Protein AF-A0AA39NU59-F1 (afdb_monomer)

Secondary structure (DSSP, 8-state):
-EEE--S--GGG--EEEEEEP-S--SSTTHHHHHHHHHHHHHHHHHHHH-TT--GGGEEEEEE--EEHHHHHTTSS-TTS-EE-TTGGGGTPBP--STT-S-BHHHHHHHHHHHHH-TTT-TT--EEEEEEETHHHHHHHHHHHHSPP-TTGGGEEEEEES-SS---SSS--SS--TT-TTTTSTTTSSSS---HHHHHHHHHHHHHHHHHHHTTSEEEEEEETT-------SHHHHTT-SSHHHHHHHHHHHHHHTTSSPTTEEEEEETT--S-HHHHHHSHHHHGGGS--------PPP---TT-------------TTS-------

Radius of gyration: 19.17 Å; Cα contacts (8 Å, |Δi|>4): 639; chains: 1; bounding box: 49×45×54 Å

pLDDT: mean 85.55, std 20.57, range [22.08, 98.5]

Sequence (329 aa):
PIYKTAGLNKTEVTRAVIVLNGKVRYRLFYSLTVDWTAMNNALYNATDDDPTIERSHISIMAPCFFTEADLEAGAAQDDQLIWDNTTWISGHSNVADCPSNFSTYDVLDSLIAYYMNTTVYPNLQVVVVAGHSAGGQMAQRYMALRLSTEDDDWLHFWITNPGSLCWLTSDRPFPDDDCDGVDDFKYGLTSNFPTYAAANAHVLEREGIIERYNRHTISYAWGLEDHGDSDPQCQAKTQGNTHLEWGQYFVSMLEDMGGIPNCTVVDWVPNIAHDAFGMMASNAGADKVRISMYSLELIPTVTYSNIVIPIYGSRELCLAGGTLIQLIF

Foldseek 3Di:
DKDKDPDADLQLAAEEEEEEFAQDCPDLPCRQCVLVVLLLVLLVVLCVVPVVQDSSNYMYMYDDAAAPVSVVVVVDDLQDFHDHRLCLLAQAWGPRPHVGDGTNLNVVVVVVVVSVPCVRRVNYFAYEQAYAASSLQSQQNSQLQPDDDPQLLRYEYERELYLAHEALDLDFPADDPPQPCLQDPPNHLQYDHHPSRRVVSVVCPSVNSVVSSLPHQYEYEYEPAAQDHDDPHVSRVSQDRTSVSNLVSSQVSQCVVVHDRPNYAYYHHYPDYSDSSSCCNGPSNSVSSDDDPDDDDDDDDDDDPDDPDPNPPPCQDSGRPPDGPPDDD

InterPro domains:
  IPR029058 Alpha/Beta hydrolase fold [G3DSA:3.40.50.1820] (1-292)
  IPR029058 Alpha/Beta hydrolase fold [SSF53474] (66-238)

Mean predicted aligned error: 7.56 Å

Structure (mmCIF, N/CA/C/O backbone):
data_AF-A0AA39NU59-F1
#
_entry.id   AF-A0AA39NU59-F1
#
loop_
_atom_site.group_PDB
_atom_site.id
_atom_site.type_symbol
_atom_site.label_atom_id
_atom_site.label_alt_id
_atom_site.label_comp_id
_atom_site.label_asym_id
_atom_site.label_entity_id
_atom_site.label_seq_id
_atom_site.pdbx_PDB_ins_code
_atom_site.Cartn_x
_atom_site.Cartn_y
_atom_site.Cartn_z
_atom_site.occupancy
_atom_site.B_iso_or_equiv
_atom_site.auth_seq_id
_atom_site.auth_comp_id
_atom_site.auth_asym_id
_atom_site.auth_atom_id
_atom_site.pdbx_PDB_model_num
ATOM 1 N N . PRO A 1 1 ? 4.138 9.669 14.668 1.00 83.62 1 PRO A N 1
ATOM 2 C CA . PRO A 1 1 ? 2.795 9.953 15.238 1.00 83.62 1 PRO A CA 1
ATOM 3 C C . PRO A 1 1 ? 1.724 9.248 14.404 1.00 83.62 1 PRO A C 1
ATOM 5 O O . PRO A 1 1 ? 2.031 8.769 13.315 1.00 83.62 1 PRO A O 1
ATOM 8 N N . ILE A 1 2 ? 0.502 9.140 14.929 1.00 89.50 2 ILE A N 1
ATOM 9 C CA . ILE A 1 2 ? -0.598 8.424 14.275 1.00 89.50 2 ILE A CA 1
ATOM 10 C C . ILE A 1 2 ? -1.860 9.276 14.393 1.00 89.50 2 ILE A C 1
ATOM 12 O O . ILE A 1 2 ? -2.248 9.654 15.500 1.00 89.50 2 ILE A O 1
ATOM 16 N N . TYR A 1 3 ? -2.518 9.540 13.268 1.00 90.38 3 TYR A N 1
ATOM 17 C CA . TYR A 1 3 ? -3.882 10.064 13.248 1.00 90.38 3 TYR A CA 1
ATOM 18 C C . TYR A 1 3 ? -4.846 8.892 13.326 1.00 90.38 3 TYR A C 1
ATOM 20 O O . TYR A 1 3 ? -4.687 7.932 12.584 1.00 90.38 3 TYR A O 1
ATOM 28 N N . LYS A 1 4 ? -5.827 8.928 14.227 1.00 92.38 4 LYS A N 1
ATOM 29 C CA . LYS A 1 4 ? -6.796 7.838 14.381 1.00 92.38 4 LYS A CA 1
ATOM 30 C C . LYS A 1 4 ? -8.176 8.377 14.717 1.00 92.38 4 LYS A C 1
ATOM 32 O O . LYS A 1 4 ? -8.288 9.344 15.468 1.00 92.38 4 LYS A O 1
ATOM 37 N N . THR A 1 5 ? -9.218 7.704 14.233 1.00 93.19 5 THR A N 1
ATOM 38 C CA . THR A 1 5 ? -10.594 7.918 14.691 1.00 93.19 5 THR A CA 1
ATOM 39 C C . THR A 1 5 ? -10.663 7.855 16.221 1.00 93.19 5 THR A C 1
ATOM 41 O O . THR A 1 5 ? -10.190 6.901 16.849 1.00 93.19 5 THR A O 1
ATOM 44 N N . ALA A 1 6 ? -11.250 8.887 16.824 1.00 91.94 6 ALA A N 1
ATOM 45 C CA . ALA A 1 6 ? -11.417 9.011 18.267 1.00 91.94 6 ALA A CA 1
ATOM 46 C C . ALA A 1 6 ? -12.843 8.637 18.698 1.00 91.94 6 ALA A C 1
ATOM 48 O O . ALA A 1 6 ? -13.773 8.681 17.898 1.00 91.94 6 ALA A O 1
ATOM 49 N N . GLY A 1 7 ? -13.013 8.295 19.978 1.00 92.19 7 GLY A N 1
ATOM 50 C CA . GLY A 1 7 ? -14.336 8.097 20.585 1.00 92.19 7 GLY A CA 1
ATOM 51 C C . GLY A 1 7 ? -15.045 6.782 20.244 1.00 92.19 7 GLY A C 1
ATOM 52 O O . GLY A 1 7 ? -16.210 6.637 20.589 1.00 92.19 7 GLY A O 1
ATOM 53 N N . LEU A 1 8 ? -14.370 5.827 19.597 1.00 94.69 8 LEU A N 1
ATOM 54 C CA . LEU A 1 8 ? -14.957 4.520 19.287 1.00 94.69 8 LEU A CA 1
ATOM 55 C C . LEU A 1 8 ? -14.992 3.606 20.517 1.00 94.69 8 LEU A C 1
ATOM 57 O O . LEU A 1 8 ? -14.013 3.533 21.271 1.00 94.69 8 LEU A O 1
ATOM 61 N N . ASN A 1 9 ? -16.075 2.840 20.663 1.00 96.94 9 ASN A N 1
ATOM 62 C CA . ASN A 1 9 ? -16.091 1.684 21.547 1.00 96.94 9 ASN A CA 1
ATOM 63 C C . ASN A 1 9 ? -15.312 0.543 20.879 1.00 96.94 9 ASN A C 1
ATOM 65 O O . ASN A 1 9 ? -15.772 -0.054 19.912 1.00 96.94 9 ASN A O 1
ATOM 69 N N . LYS A 1 10 ? -14.116 0.228 2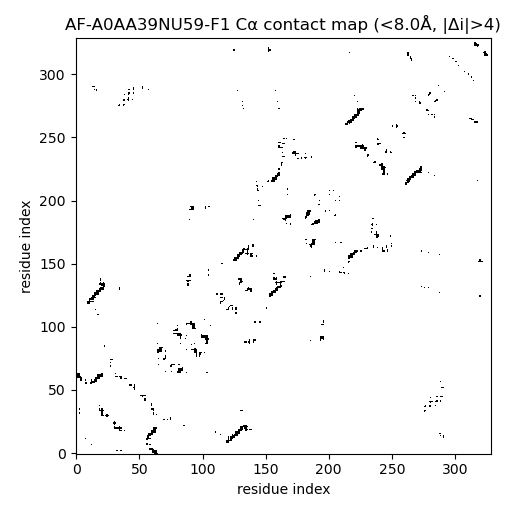1.387 1.00 96.31 10 LYS A N 1
ATOM 70 C CA . LYS A 1 10 ? -13.231 -0.771 20.762 1.00 96.31 10 LYS A CA 1
ATOM 71 C C . LYS A 1 10 ? -13.862 -2.161 20.659 1.00 96.31 10 LYS A C 1
ATOM 73 O O . LYS A 1 10 ? -13.535 -2.891 19.732 1.00 96.31 10 LYS A O 1
ATOM 78 N N . THR A 1 11 ? -14.779 -2.514 21.563 1.00 97.25 11 THR A N 1
ATOM 79 C CA . THR A 1 11 ? -15.471 -3.808 21.506 1.00 97.25 11 THR A CA 1
ATOM 80 C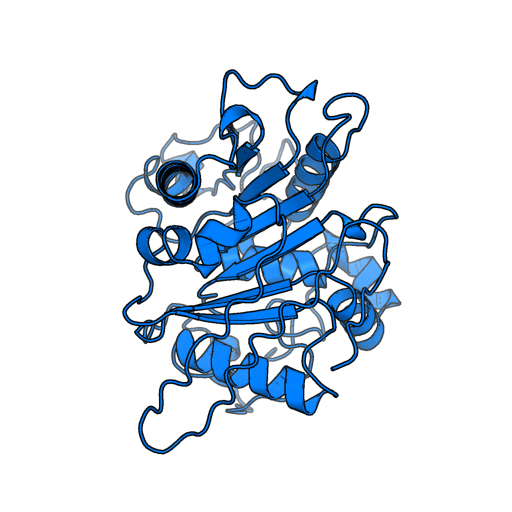 C . THR A 1 11 ? -16.489 -3.885 20.378 1.00 97.25 11 THR A C 1
ATOM 82 O O . THR A 1 11 ? -16.899 -4.977 20.031 1.00 97.25 11 THR A O 1
ATOM 85 N N . GLU A 1 12 ? -16.918 -2.762 19.812 1.00 96.38 12 GLU A N 1
ATOM 86 C CA . GLU A 1 12 ? -17.878 -2.714 18.701 1.00 96.38 12 GLU A CA 1
ATOM 87 C C . GLU A 1 12 ? -17.186 -2.559 17.342 1.00 96.38 12 GLU A C 1
ATOM 89 O O . GLU A 1 12 ? -17.829 -2.667 16.304 1.00 96.38 12 GLU A O 1
ATOM 94 N N . VAL A 1 13 ? -15.870 -2.327 17.325 1.00 96.31 13 VAL A N 1
ATOM 95 C CA . VAL A 1 13 ? -15.116 -2.216 16.076 1.00 96.31 13 VAL A CA 1
ATOM 96 C C . VAL A 1 13 ? -15.027 -3.585 15.409 1.00 96.31 13 VAL A C 1
ATOM 98 O O . VAL A 1 13 ? -14.458 -4.520 15.969 1.00 96.31 13 VAL A O 1
ATOM 101 N N . THR A 1 14 ? -15.546 -3.667 14.189 1.00 94.38 14 THR A N 1
ATOM 102 C CA . THR A 1 14 ? -15.532 -4.865 13.339 1.00 94.38 14 THR A CA 1
ATOM 103 C C . THR A 1 14 ? -14.579 -4.732 12.159 1.00 94.38 14 THR A C 1
ATOM 105 O O . THR A 1 14 ? -14.160 -5.733 11.581 1.00 94.38 14 THR A O 1
ATOM 108 N N . ARG A 1 15 ? -14.178 -3.504 11.816 1.00 95.00 15 ARG A N 1
ATOM 109 C CA . ARG A 1 15 ? -13.245 -3.227 10.724 1.00 95.00 15 ARG A CA 1
ATOM 110 C C . ARG A 1 15 ? -12.258 -2.131 11.096 1.00 95.00 15 ARG A C 1
ATOM 112 O O . ARG A 1 15 ? -12.624 -1.104 11.668 1.00 95.00 15 ARG A O 1
ATOM 119 N N . ALA A 1 16 ? -11.007 -2.330 10.710 1.00 97.00 16 ALA A N 1
ATOM 120 C CA . ALA A 1 16 ? -9.948 -1.346 10.840 1.00 97.00 16 ALA A CA 1
ATOM 121 C C . ALA A 1 16 ? -9.320 -1.037 9.478 1.00 97.00 16 ALA A C 1
ATOM 123 O O . ALA A 1 16 ? -9.173 -1.925 8.645 1.00 97.00 16 ALA A O 1
ATOM 124 N N . VAL A 1 17 ? -8.926 0.216 9.259 1.00 97.50 17 VAL A N 1
ATOM 125 C CA . VAL A 1 17 ? -8.220 0.665 8.057 1.00 97.50 17 VAL A CA 1
ATOM 126 C C . VAL A 1 17 ? -6.975 1.442 8.474 1.00 97.50 17 VAL A C 1
ATOM 128 O O . VAL A 1 17 ? -7.072 2.458 9.161 1.00 97.50 17 VAL A O 1
ATOM 131 N N . ILE A 1 18 ? -5.804 0.973 8.056 1.00 98.00 18 ILE A N 1
ATOM 132 C CA . ILE A 1 18 ? -4.526 1.679 8.144 1.00 98.00 18 ILE A CA 1
ATOM 133 C C . ILE A 1 18 ? -4.284 2.325 6.780 1.00 98.00 18 ILE A C 1
ATOM 135 O O . ILE A 1 18 ? -4.047 1.627 5.800 1.00 98.00 18 ILE A O 1
ATOM 139 N N . VAL A 1 19 ? -4.360 3.650 6.710 1.00 96.50 19 VAL A N 1
ATOM 140 C CA . VAL A 1 19 ? -4.208 4.427 5.477 1.00 96.50 19 VAL A CA 1
ATOM 141 C C . VAL A 1 19 ? -2.801 5.014 5.406 1.00 96.50 19 VAL A C 1
ATOM 143 O O . VAL A 1 19 ? -2.413 5.821 6.250 1.00 96.50 19 VAL A O 1
ATOM 146 N N . LEU A 1 20 ? -2.038 4.607 4.398 1.00 95.50 20 LEU A N 1
ATOM 147 C CA . LEU A 1 20 ? -0.668 5.040 4.146 1.00 95.50 20 LEU A CA 1
ATOM 148 C C . LEU A 1 20 ? -0.664 6.287 3.258 1.00 95.50 20 LEU A C 1
ATOM 150 O O . LEU A 1 20 ? -1.331 6.321 2.223 1.00 95.50 20 LEU A O 1
ATOM 154 N N . ASN A 1 21 ? 0.103 7.301 3.660 1.00 90.56 21 ASN A N 1
ATOM 155 C CA . ASN A 1 21 ? 0.129 8.596 2.984 1.00 90.56 21 ASN A CA 1
ATOM 156 C C . ASN A 1 21 ? 0.801 8.542 1.598 1.00 90.56 21 ASN A C 1
ATOM 158 O O . ASN A 1 21 ? 1.740 7.778 1.378 1.00 90.56 21 ASN A O 1
ATOM 162 N N . GLY A 1 22 ? 0.396 9.432 0.690 1.00 87.06 22 GLY A N 1
ATOM 163 C CA . GLY A 1 22 ? 1.119 9.717 -0.558 1.00 87.06 22 GLY A CA 1
ATOM 164 C C . GLY A 1 22 ? 2.451 10.474 -0.361 1.00 87.06 22 GLY A C 1
ATOM 165 O O . GLY A 1 22 ? 2.847 10.815 0.756 1.00 87.06 22 GLY A O 1
ATOM 166 N N . LYS A 1 23 ? 3.169 10.762 -1.465 1.00 80.81 23 LYS A N 1
ATOM 167 C CA . LYS A 1 23 ? 4.495 11.432 -1.447 1.00 80.81 23 LYS A CA 1
ATOM 168 C C . LYS A 1 23 ? 4.420 12.946 -1.200 1.00 80.81 23 LYS A C 1
ATOM 170 O O . LYS A 1 23 ? 5.362 13.525 -0.668 1.00 80.81 23 LYS A O 1
ATOM 175 N N . VAL A 1 24 ? 3.352 13.617 -1.640 1.00 64.75 24 VAL A N 1
ATOM 176 C CA . VAL A 1 24 ? 3.332 15.086 -1.797 1.00 64.75 24 VAL A CA 1
ATOM 177 C C . VAL A 1 24 ? 3.233 15.809 -0.452 1.00 64.75 24 VAL A C 1
ATOM 179 O O . VAL A 1 24 ? 2.135 15.942 0.077 1.00 64.75 24 VAL A O 1
ATOM 182 N N . ARG A 1 25 ? 4.353 16.356 0.055 1.00 59.00 25 ARG A N 1
ATOM 183 C CA . ARG A 1 25 ? 4.476 17.112 1.327 1.00 59.00 25 ARG A CA 1
ATOM 184 C C . ARG A 1 25 ? 4.614 18.635 1.160 1.00 59.00 25 ARG A C 1
ATOM 186 O O . ARG A 1 25 ? 5.433 19.264 1.815 1.00 59.00 25 ARG A O 1
ATOM 193 N N . TYR A 1 26 ? 3.804 19.271 0.305 1.00 44.84 26 TYR A N 1
ATOM 194 C CA . TYR A 1 26 ? 3.957 20.716 0.029 1.00 44.84 26 TYR A CA 1
ATOM 195 C C . TYR A 1 26 ? 3.601 21.658 1.200 1.00 44.84 26 TYR A C 1
ATOM 197 O O . TYR A 1 26 ? 3.940 22.838 1.142 1.00 44.84 26 TYR A O 1
ATOM 205 N N . ARG A 1 27 ? 2.954 21.171 2.273 1.00 44.12 27 ARG A N 1
ATOM 206 C CA . ARG A 1 27 ? 2.814 21.866 3.570 1.00 44.12 27 ARG A CA 1
ATOM 207 C C . ARG A 1 27 ? 2.763 20.829 4.695 1.00 44.12 27 ARG A C 1
ATOM 209 O O . ARG A 1 27 ? 1.885 19.968 4.692 1.00 44.12 27 ARG A O 1
ATOM 216 N N . LEU A 1 28 ? 3.688 20.959 5.644 1.00 51.00 28 LEU A N 1
ATOM 217 C CA . LEU A 1 28 ? 4.157 19.969 6.633 1.00 51.00 28 LEU A CA 1
ATOM 218 C C . LEU A 1 28 ? 3.105 19.171 7.425 1.00 51.00 28 LEU A C 1
ATOM 220 O O . LEU A 1 28 ? 3.413 18.092 7.908 1.00 51.00 28 LEU A O 1
ATOM 224 N N . PHE A 1 29 ? 1.865 19.648 7.546 1.00 48.53 29 PHE A N 1
ATOM 225 C CA . PHE A 1 29 ? 0.814 18.946 8.301 1.00 48.53 29 PHE A CA 1
ATOM 226 C C . PHE A 1 29 ? -0.359 18.448 7.449 1.00 48.53 29 PHE A C 1
ATOM 228 O O . PHE A 1 29 ? -0.920 17.398 7.742 1.00 48.53 29 PHE A O 1
ATOM 235 N N . TYR A 1 30 ? -0.737 19.170 6.389 1.00 49.50 30 TYR A N 1
ATOM 236 C CA . TYR A 1 30 ? -1.923 18.827 5.589 1.00 49.50 30 TYR A CA 1
ATOM 237 C C . TYR A 1 30 ? -1.701 17.585 4.718 1.00 49.50 30 TYR A C 1
ATOM 239 O O . TYR A 1 30 ? -2.623 16.823 4.459 1.00 49.50 30 TYR A O 1
ATOM 247 N N . SER A 1 31 ? -0.457 17.355 4.300 1.00 59.56 31 SER A N 1
ATOM 248 C CA . SER A 1 31 ? -0.085 16.180 3.510 1.00 59.56 31 SER A CA 1
ATOM 249 C C . SER A 1 31 ? -0.203 14.867 4.289 1.00 59.56 31 SER A C 1
ATOM 251 O O . SER A 1 31 ? -0.651 13.866 3.745 1.00 59.56 31 SER A O 1
ATOM 253 N N . LEU A 1 32 ? 0.150 14.868 5.578 1.00 66.56 32 LEU A N 1
ATOM 254 C CA . LEU A 1 32 ? 0.193 13.642 6.383 1.00 66.56 32 LEU A CA 1
ATOM 255 C C . LEU A 1 32 ? -1.199 13.142 6.791 1.00 66.56 32 LEU A C 1
ATOM 257 O O . LEU A 1 32 ? -1.344 11.994 7.201 1.00 66.56 32 LEU A O 1
ATOM 261 N N . THR A 1 33 ? -2.220 13.995 6.676 1.00 77.88 33 THR A N 1
ATOM 262 C CA . THR A 1 33 ? -3.613 13.679 7.015 1.00 77.88 33 THR A CA 1
ATOM 263 C C . THR A 1 33 ? -4.528 13.602 5.801 1.00 77.88 33 THR A C 1
ATOM 265 O O . THR A 1 33 ? -5.711 13.301 5.971 1.00 77.88 33 THR A O 1
ATOM 268 N N . VAL A 1 34 ? -4.026 13.869 4.590 1.00 86.31 34 VAL A N 1
ATOM 269 C CA . VAL A 1 34 ? -4.865 13.966 3.388 1.00 86.31 34 VAL A CA 1
ATOM 270 C C . VAL A 1 34 ? -5.568 12.645 3.100 1.00 86.31 34 VAL A C 1
ATOM 272 O O . VAL A 1 34 ? -6.789 12.622 2.985 1.00 86.31 34 VAL A O 1
ATOM 275 N N . ASP A 1 35 ? -4.829 11.536 3.112 1.00 90.12 35 ASP A N 1
ATOM 276 C CA . ASP A 1 35 ? -5.376 10.213 2.817 1.00 90.12 35 ASP A CA 1
ATOM 277 C C . ASP A 1 35 ? -6.280 9.710 3.954 1.00 90.12 35 ASP A C 1
ATOM 279 O O . ASP A 1 35 ? -7.324 9.110 3.699 1.00 90.12 35 ASP A O 1
ATOM 283 N N . TRP A 1 36 ? -5.958 10.041 5.214 1.00 93.31 36 TRP A N 1
ATOM 284 C CA . TRP A 1 36 ? -6.865 9.793 6.344 1.00 93.31 36 TRP A CA 1
ATOM 285 C C . TRP A 1 36 ? -8.190 10.541 6.168 1.00 93.31 36 TRP A C 1
ATOM 287 O O . TRP A 1 36 ? -9.261 9.974 6.373 1.00 93.31 36 TRP A O 1
ATOM 297 N N . THR A 1 37 ? -8.122 11.814 5.770 1.00 92.94 37 THR A N 1
ATOM 298 C CA . THR A 1 37 ? -9.297 12.664 5.548 1.00 92.94 37 THR A CA 1
ATOM 299 C C . THR A 1 37 ? -10.117 12.144 4.373 1.00 92.94 37 THR A C 1
ATOM 301 O O . THR A 1 37 ? -11.334 12.036 4.491 1.00 92.94 37 THR A O 1
ATOM 304 N N . ALA A 1 38 ? -9.464 11.767 3.272 1.00 93.62 38 ALA A N 1
ATOM 305 C CA . ALA A 1 38 ? -10.102 11.168 2.106 1.00 93.62 38 ALA A CA 1
ATOM 306 C C . ALA A 1 38 ? -10.843 9.876 2.478 1.00 93.62 38 ALA A C 1
ATOM 308 O O . ALA A 1 38 ? -12.028 9.744 2.180 1.00 93.62 38 ALA A O 1
ATOM 309 N N . MET A 1 39 ? -10.194 8.973 3.218 1.00 94.88 39 MET A N 1
ATOM 310 C CA . MET A 1 39 ? -10.818 7.731 3.679 1.00 94.88 39 MET A CA 1
ATOM 311 C C . MET A 1 39 ? -11.959 7.980 4.678 1.00 94.88 39 MET A C 1
ATOM 313 O O . MET A 1 39 ? -13.005 7.340 4.610 1.00 94.88 39 MET A O 1
ATOM 317 N N . ASN A 1 40 ? -11.806 8.933 5.601 1.00 94.38 40 ASN A N 1
ATOM 318 C CA . ASN A 1 40 ? -12.873 9.282 6.536 1.00 94.38 40 ASN A CA 1
ATOM 319 C C . ASN A 1 40 ? -14.085 9.914 5.825 1.00 94.38 40 ASN A C 1
ATOM 321 O O . ASN A 1 40 ? -15.220 9.660 6.227 1.00 94.38 40 ASN A O 1
ATOM 325 N N . ASN A 1 41 ? -13.862 10.708 4.774 1.00 94.06 41 ASN A N 1
ATOM 326 C CA . ASN A 1 41 ? -14.933 11.249 3.936 1.00 94.06 41 ASN A CA 1
ATOM 327 C C . ASN A 1 41 ? -15.618 10.145 3.123 1.00 94.06 41 ASN A C 1
ATOM 329 O O . ASN A 1 41 ? -16.840 10.136 3.030 1.00 94.06 41 ASN A O 1
ATOM 333 N N . ALA A 1 42 ? -14.854 9.183 2.601 1.00 93.38 42 ALA A N 1
ATOM 334 C CA . ALA A 1 42 ? -15.409 8.011 1.934 1.00 93.38 42 ALA A CA 1
ATOM 335 C C . ALA A 1 42 ? -16.310 7.196 2.870 1.00 93.38 42 ALA A C 1
ATOM 337 O O . ALA A 1 42 ? -17.416 6.838 2.490 1.00 93.38 42 ALA A O 1
ATOM 338 N N . LEU A 1 43 ? -15.889 6.977 4.121 1.00 93.81 43 LEU A N 1
ATOM 339 C CA . LEU A 1 43 ? -16.722 6.334 5.140 1.00 93.81 43 LEU A CA 1
ATOM 340 C C . LEU A 1 43 ? -17.992 7.139 5.446 1.00 93.81 43 LEU A C 1
ATOM 342 O O . LEU A 1 43 ? -19.067 6.560 5.590 1.00 93.81 43 LEU A O 1
ATOM 346 N N . TYR A 1 44 ? -17.883 8.466 5.541 1.00 93.06 44 TYR A N 1
ATOM 347 C CA . TYR A 1 44 ? -19.046 9.330 5.739 1.00 93.06 44 TYR A CA 1
ATOM 348 C C . TYR A 1 44 ? -20.060 9.182 4.595 1.00 93.06 44 TYR A C 1
ATOM 350 O O . TYR A 1 44 ? -21.226 8.914 4.865 1.00 93.06 44 TYR A O 1
ATOM 358 N N . ASN A 1 45 ? -19.605 9.269 3.343 1.00 91.44 45 ASN A N 1
ATOM 359 C CA . ASN A 1 45 ? -20.459 9.118 2.164 1.00 91.44 45 ASN A CA 1
ATOM 360 C C . ASN A 1 45 ? -21.043 7.705 2.065 1.00 91.44 45 ASN A C 1
ATOM 362 O O . ASN A 1 45 ? -22.236 7.547 1.851 1.00 91.44 45 ASN A O 1
ATOM 366 N N . ALA A 1 46 ? -20.228 6.674 2.301 1.00 89.19 46 ALA A N 1
ATOM 367 C CA . ALA A 1 46 ? -20.689 5.294 2.257 1.00 89.19 46 ALA A CA 1
ATOM 368 C C . ALA A 1 46 ? -21.823 5.043 3.261 1.00 89.19 46 ALA A C 1
ATOM 370 O O . ALA A 1 46 ? -22.766 4.344 2.919 1.00 89.19 46 ALA A O 1
ATOM 371 N N . THR A 1 47 ? -21.745 5.635 4.459 1.00 89.56 47 THR A N 1
ATOM 372 C CA . THR A 1 47 ? -22.793 5.542 5.494 1.00 89.56 47 THR A CA 1
ATOM 373 C C . THR A 1 47 ? -24.081 6.271 5.093 1.00 89.56 47 THR A C 1
ATOM 375 O O . THR A 1 47 ? -25.166 5.856 5.488 1.00 89.56 47 THR A O 1
ATOM 378 N N . ASP A 1 48 ? -23.973 7.364 4.331 1.00 88.31 48 ASP A N 1
ATOM 379 C CA . ASP A 1 48 ? -25.134 8.083 3.788 1.00 88.31 48 ASP A CA 1
ATOM 380 C C . ASP A 1 48 ? -25.833 7.259 2.692 1.00 88.31 48 ASP A C 1
ATOM 382 O O . ASP A 1 48 ? -27.060 7.167 2.670 1.00 88.31 48 ASP A O 1
ATOM 386 N N . ASP A 1 49 ? -25.044 6.593 1.841 1.00 85.81 49 ASP A N 1
ATOM 387 C CA . ASP A 1 49 ? -25.538 5.736 0.758 1.00 85.81 49 ASP A CA 1
ATOM 388 C C . ASP A 1 49 ? -26.117 4.403 1.264 1.00 85.81 49 ASP A C 1
ATOM 390 O O . ASP A 1 49 ? -27.075 3.874 0.695 1.00 85.81 49 ASP A O 1
ATOM 394 N N . ASP A 1 50 ? -25.526 3.838 2.319 1.00 83.62 50 ASP A N 1
ATOM 395 C CA . ASP A 1 50 ? -25.897 2.548 2.892 1.00 83.62 50 ASP A CA 1
ATOM 396 C C . ASP A 1 50 ? -25.991 2.639 4.428 1.00 83.62 50 ASP A C 1
ATOM 398 O O . ASP A 1 50 ? -24.975 2.570 5.132 1.00 83.62 50 ASP A O 1
ATOM 402 N N . PRO A 1 51 ? -27.219 2.733 4.979 1.00 84.31 51 PRO A N 1
ATOM 403 C CA . PRO A 1 51 ? -27.441 2.883 6.414 1.00 84.31 51 PRO A CA 1
ATOM 404 C C . PRO A 1 51 ? -27.118 1.615 7.217 1.00 84.31 51 PRO A C 1
ATOM 406 O O . PRO A 1 51 ? -27.227 1.636 8.440 1.00 84.31 51 PRO A O 1
ATOM 409 N N . THR A 1 52 ? -26.753 0.501 6.569 1.00 84.25 52 THR A N 1
ATOM 410 C CA . THR A 1 52 ? -26.274 -0.703 7.269 1.00 84.25 52 THR A CA 1
ATOM 411 C C . THR A 1 52 ? -24.827 -0.566 7.746 1.00 84.25 52 THR A C 1
ATOM 413 O O . THR A 1 52 ? -24.368 -1.346 8.586 1.00 84.25 52 THR A O 1
ATOM 416 N N . ILE A 1 53 ? -24.104 0.439 7.247 1.00 85.56 53 ILE A N 1
ATOM 417 C CA . ILE A 1 53 ? -22.731 0.731 7.644 1.00 85.56 53 ILE A CA 1
ATOM 418 C C . ILE A 1 53 ? -22.741 1.564 8.921 1.00 85.56 53 ILE A C 1
ATOM 420 O O . ILE A 1 53 ? -22.965 2.771 8.919 1.00 85.56 53 ILE A O 1
ATOM 424 N N . GLU A 1 54 ? -22.399 0.927 10.032 1.00 90.31 54 GLU A N 1
ATOM 425 C CA . GLU A 1 54 ? -22.227 1.630 11.298 1.00 90.31 54 GLU A CA 1
ATOM 426 C C . GLU A 1 54 ? -20.835 2.265 11.369 1.00 90.31 54 GLU A C 1
ATOM 428 O O . GLU A 1 54 ? -19.833 1.606 11.663 1.00 90.31 54 GLU A O 1
ATOM 433 N N . ARG A 1 55 ? -20.752 3.580 11.131 1.00 92.12 55 ARG A N 1
ATOM 434 C CA . ARG A 1 55 ? -19.485 4.335 11.184 1.00 92.12 55 ARG A CA 1
ATOM 435 C C . ARG A 1 55 ? -18.746 4.182 12.521 1.00 92.12 55 ARG A C 1
ATOM 437 O O . ARG A 1 55 ? -17.517 4.239 12.548 1.00 92.12 55 ARG A O 1
ATOM 444 N N . SER A 1 56 ? -19.463 3.971 13.627 1.00 93.81 56 SER A N 1
ATOM 445 C CA . SER A 1 56 ? -18.886 3.702 14.955 1.00 93.81 56 SER A CA 1
ATOM 446 C C . SER A 1 56 ? -18.177 2.345 15.062 1.00 93.81 56 SER A C 1
ATOM 448 O O . SER A 1 56 ? -17.376 2.157 15.977 1.00 93.81 56 SER A O 1
ATOM 450 N N . HIS A 1 57 ? -18.419 1.416 14.134 1.00 94.69 57 HIS A N 1
ATOM 451 C CA . HIS A 1 57 ? -17.783 0.095 14.097 1.00 94.69 57 HIS A CA 1
ATOM 452 C C . HIS A 1 57 ? -16.508 0.069 13.237 1.00 94.69 57 HIS A C 1
ATOM 454 O O . HIS A 1 57 ? -15.875 -0.981 13.097 1.00 94.69 57 HIS A O 1
ATOM 460 N N . ILE A 1 58 ? -16.106 1.208 12.661 1.00 95.56 58 ILE A N 1
ATOM 461 C CA . ILE A 1 58 ? -14.987 1.289 11.718 1.00 95.56 58 ILE A CA 1
ATOM 462 C C . ILE A 1 58 ? -13.913 2.236 12.252 1.00 95.56 58 ILE A C 1
ATOM 464 O O . ILE A 1 58 ? -14.119 3.440 12.416 1.00 95.56 58 ILE A O 1
ATOM 468 N N . SER A 1 59 ? -12.726 1.690 12.510 1.00 96.69 59 SER A N 1
ATOM 469 C CA . SER A 1 59 ? -11.563 2.470 12.933 1.00 96.69 59 SER A CA 1
ATOM 470 C C . SER A 1 59 ? -10.676 2.800 11.740 1.00 96.69 59 SER A C 1
ATOM 472 O O . SER A 1 59 ? -10.248 1.899 11.033 1.00 96.69 59 SER A O 1
ATOM 474 N N . ILE A 1 60 ? -10.345 4.075 11.542 1.00 96.62 60 ILE A N 1
ATOM 475 C CA . ILE A 1 60 ? -9.377 4.501 10.527 1.00 96.62 60 ILE A CA 1
ATOM 476 C C . ILE A 1 60 ? -8.174 5.100 11.247 1.00 96.62 60 ILE A C 1
ATOM 478 O O . ILE A 1 60 ? -8.337 5.988 12.092 1.00 96.62 60 ILE A O 1
ATOM 482 N N . MET A 1 61 ? -6.969 4.664 10.896 1.00 96.44 61 MET A N 1
ATOM 483 C CA . MET A 1 61 ? -5.734 5.333 11.283 1.00 96.44 61 MET A CA 1
ATOM 484 C C . MET A 1 61 ? -4.848 5.651 10.089 1.00 96.44 61 MET A C 1
ATOM 486 O O . MET A 1 61 ? -4.936 4.997 9.061 1.00 96.44 61 MET A O 1
ATOM 490 N N . ALA A 1 62 ? -3.969 6.631 10.251 1.00 95.25 62 ALA A N 1
ATOM 491 C CA . ALA A 1 62 ? -2.895 6.934 9.324 1.00 95.25 62 ALA A CA 1
ATOM 492 C C . ALA A 1 62 ? -1.603 7.181 10.115 1.00 95.25 62 ALA A C 1
ATOM 494 O O . ALA A 1 62 ? -1.521 8.169 10.861 1.00 95.25 62 ALA A O 1
ATOM 495 N N . PRO A 1 63 ? -0.611 6.278 10.024 1.00 93.94 63 PRO A N 1
ATOM 496 C CA . PRO A 1 63 ? 0.711 6.536 10.569 1.00 93.94 63 PRO A CA 1
ATOM 497 C C . PRO A 1 63 ? 1.432 7.596 9.736 1.00 93.94 63 PRO A C 1
ATOM 499 O O . PRO A 1 63 ? 1.317 7.632 8.514 1.00 93.94 63 PRO A O 1
ATOM 502 N N . CYS A 1 64 ? 2.210 8.444 10.402 1.00 89.56 64 CYS A N 1
ATOM 503 C CA . CYS A 1 64 ? 3.079 9.406 9.733 1.00 89.56 64 CYS A CA 1
ATOM 504 C C . CYS A 1 64 ? 4.521 8.915 9.790 1.00 89.56 64 CYS A C 1
ATOM 506 O O . CYS A 1 64 ? 5.096 8.813 10.877 1.00 89.56 64 CYS A O 1
ATOM 508 N N . PHE A 1 65 ? 5.099 8.671 8.618 1.00 91.31 65 PHE A N 1
ATOM 509 C CA . PHE A 1 65 ? 6.511 8.335 8.464 1.00 91.31 65 PHE A CA 1
ATOM 510 C C . PHE A 1 65 ? 7.317 9.608 8.214 1.00 91.31 65 PHE A C 1
ATOM 512 O O . PHE A 1 65 ? 7.428 10.078 7.078 1.00 91.31 65 PHE A O 1
ATOM 519 N N . PHE A 1 66 ? 7.813 10.211 9.291 1.00 91.38 66 PHE A N 1
ATOM 520 C CA . PHE A 1 66 ? 8.574 11.452 9.213 1.00 91.38 66 PHE A CA 1
ATOM 521 C C . PHE A 1 66 ? 9.919 11.272 8.528 1.00 91.38 66 PHE A C 1
ATOM 523 O O . PHE A 1 66 ? 10.490 10.188 8.508 1.00 91.38 66 PHE A O 1
ATOM 530 N N . THR A 1 67 ? 10.407 12.362 7.956 1.00 91.50 67 THR A N 1
ATOM 531 C CA . THR A 1 67 ? 11.710 12.448 7.307 1.00 91.50 67 THR A CA 1
ATOM 532 C C . THR A 1 67 ? 12.569 13.515 7.952 1.00 91.50 67 THR A C 1
ATOM 534 O O . THR A 1 67 ? 12.070 14.328 8.729 1.00 91.50 67 THR A O 1
ATOM 537 N N . GLU A 1 68 ? 13.855 13.538 7.617 1.00 90.69 68 GLU A N 1
ATOM 538 C CA . GLU A 1 68 ? 14.774 14.580 8.087 1.00 90.69 68 GLU A CA 1
ATOM 539 C C . GLU A 1 68 ? 14.252 15.984 7.746 1.00 90.69 68 GLU A C 1
ATOM 541 O O . GLU A 1 68 ? 14.296 16.877 8.585 1.00 90.69 68 GLU A O 1
ATOM 546 N N . ALA A 1 69 ? 13.612 16.158 6.584 1.00 89.00 69 ALA A N 1
ATOM 547 C CA . ALA A 1 69 ? 12.969 17.419 6.211 1.00 89.00 69 ALA A CA 1
ATOM 548 C C . ALA A 1 69 ? 11.812 17.816 7.153 1.00 89.00 69 ALA A C 1
ATOM 550 O O . ALA A 1 69 ? 11.588 19.002 7.394 1.00 89.00 69 ALA A O 1
ATOM 551 N N . ASP A 1 70 ? 11.069 16.847 7.701 1.00 88.50 70 ASP A N 1
ATOM 552 C CA . ASP A 1 70 ? 10.016 17.126 8.686 1.00 88.50 70 ASP A CA 1
ATOM 553 C C . ASP A 1 70 ? 10.614 17.503 10.048 1.00 88.50 70 ASP A C 1
ATOM 555 O O . ASP A 1 70 ? 10.051 18.345 10.751 1.00 88.50 70 ASP A O 1
ATOM 559 N N . LEU A 1 71 ? 11.757 16.911 10.409 1.00 89.19 71 LEU A N 1
ATOM 560 C CA . LEU A 1 71 ? 12.512 17.266 11.610 1.00 89.19 71 LEU A CA 1
ATOM 561 C C . LEU A 1 71 ? 13.078 18.688 11.505 1.00 89.19 71 LEU A C 1
ATOM 563 O O . LEU A 1 71 ? 12.810 19.516 12.373 1.00 89.19 71 LEU A O 1
ATOM 567 N N . GLU A 1 72 ? 13.770 19.008 10.407 1.00 89.69 72 GLU A N 1
ATOM 568 C CA . GLU A 1 72 ? 14.322 20.344 10.133 1.00 89.69 72 GLU A CA 1
ATOM 569 C C . GLU A 1 72 ? 13.247 21.434 10.151 1.00 89.69 72 GLU A C 1
ATOM 571 O O . GLU A 1 72 ? 13.475 22.556 10.609 1.00 89.69 72 GLU A O 1
ATOM 576 N N . ALA A 1 73 ? 12.051 21.102 9.675 1.00 87.94 73 ALA A N 1
ATOM 577 C CA . ALA A 1 73 ? 10.929 22.020 9.645 1.00 87.94 73 ALA A CA 1
ATOM 578 C C . ALA A 1 73 ? 10.127 22.090 10.962 1.00 87.94 73 ALA A C 1
ATOM 580 O O . ALA A 1 73 ? 9.157 22.849 11.046 1.00 87.94 73 ALA A O 1
ATOM 581 N N . GLY A 1 74 ? 10.512 21.318 11.986 1.00 88.44 74 GLY A N 1
ATOM 582 C CA . GLY A 1 74 ? 9.901 21.321 13.318 1.00 88.44 74 GLY A CA 1
ATOM 583 C C . GLY A 1 74 ? 8.572 20.563 13.429 1.00 88.44 74 GLY A C 1
ATOM 584 O O . GLY A 1 74 ? 7.820 20.786 14.378 1.00 88.44 74 GLY A O 1
ATOM 585 N N . ALA A 1 75 ? 8.250 19.699 12.462 1.00 85.19 75 ALA A N 1
ATOM 586 C CA . ALA A 1 75 ? 7.067 18.835 12.497 1.00 85.19 75 ALA A CA 1
ATOM 587 C C . ALA A 1 75 ? 7.318 17.505 13.236 1.00 85.19 75 ALA A C 1
ATOM 589 O O . ALA A 1 75 ? 6.360 16.895 13.719 1.00 85.19 75 ALA A O 1
ATOM 590 N N . ALA A 1 76 ? 8.582 17.087 13.349 1.00 88.62 76 ALA A N 1
ATOM 591 C CA . ALA A 1 76 ? 9.026 15.928 14.122 1.00 88.62 76 ALA A CA 1
ATOM 592 C C . ALA A 1 76 ? 9.931 16.339 15.302 1.00 88.62 76 ALA A C 1
ATOM 594 O O . ALA A 1 76 ? 10.355 17.490 15.399 1.00 88.62 76 ALA A O 1
ATOM 595 N N . GLN A 1 77 ? 10.195 15.400 16.212 1.00 88.62 77 GLN A N 1
ATOM 596 C CA . GLN A 1 77 ? 11.110 15.558 17.352 1.00 88.62 77 GLN A CA 1
ATOM 597 C C . GLN A 1 77 ? 12.225 14.505 17.296 1.00 88.62 77 GLN A C 1
ATOM 599 O O . GLN A 1 77 ? 12.037 13.448 16.695 1.00 88.62 77 GLN A O 1
ATOM 604 N N . ASP A 1 78 ? 13.362 14.781 17.942 1.00 85.62 78 ASP A N 1
ATOM 605 C CA . ASP A 1 78 ? 14.557 13.918 17.916 1.00 85.62 78 ASP A CA 1
ATOM 606 C C . ASP A 1 78 ? 14.344 12.532 18.555 1.00 85.62 78 ASP A C 1
ATOM 608 O O . ASP A 1 78 ? 15.129 11.623 18.315 1.00 85.62 78 ASP A O 1
ATOM 612 N N . ASP A 1 79 ? 13.296 12.357 19.366 1.00 89.44 79 ASP A N 1
ATOM 613 C CA . ASP A 1 79 ? 12.919 11.086 20.002 1.00 89.44 79 ASP A CA 1
ATOM 614 C C . ASP A 1 79 ? 11.915 10.264 19.170 1.00 89.44 79 ASP A C 1
ATOM 616 O O . ASP A 1 79 ? 11.316 9.298 19.656 1.00 89.44 79 ASP A O 1
ATOM 620 N N . GLN A 1 80 ? 11.701 10.651 17.910 1.00 91.81 80 GLN A N 1
ATOM 621 C CA . GLN A 1 80 ? 10.786 9.996 16.984 1.00 91.81 80 GLN A CA 1
ATOM 622 C C . GLN A 1 80 ? 11.540 9.256 15.883 1.00 91.81 80 GLN A C 1
ATOM 624 O O . GLN A 1 80 ? 12.693 9.531 15.572 1.00 91.81 80 GLN A O 1
ATOM 629 N N . LEU A 1 81 ? 10.852 8.305 15.255 1.00 94.19 81 LEU A N 1
ATOM 630 C CA . LEU A 1 81 ? 11.370 7.618 14.079 1.00 94.19 81 LEU A CA 1
ATOM 631 C C . LEU A 1 81 ? 11.414 8.578 12.883 1.00 94.19 81 LEU A C 1
ATOM 633 O O . LEU A 1 81 ? 10.385 9.155 12.518 1.00 94.19 81 LEU A O 1
ATOM 637 N N . ILE A 1 82 ? 12.590 8.691 12.266 1.00 93.69 82 ILE A N 1
ATOM 638 C CA . ILE A 1 82 ? 12.871 9.546 11.107 1.00 93.69 82 ILE A CA 1
ATOM 639 C C . ILE A 1 82 ? 13.432 8.684 9.977 1.00 93.69 82 ILE A C 1
ATOM 641 O O . ILE A 1 82 ? 14.309 7.868 10.216 1.00 93.69 82 ILE A O 1
ATOM 645 N N . TRP A 1 83 ? 12.966 8.858 8.744 1.00 94.00 83 TRP A N 1
ATOM 646 C CA . TRP A 1 83 ? 13.469 8.148 7.564 1.00 94.00 83 TRP A CA 1
ATOM 647 C C . TRP A 1 83 ? 14.127 9.097 6.566 1.00 94.00 83 TRP A C 1
ATOM 649 O O . TRP A 1 83 ? 13.723 10.248 6.426 1.00 94.00 83 TRP A O 1
ATOM 659 N N . ASP A 1 84 ? 15.095 8.600 5.805 1.00 92.56 84 ASP A N 1
ATOM 660 C CA . ASP A 1 84 ? 15.675 9.378 4.712 1.00 92.56 84 ASP A CA 1
ATOM 661 C C . ASP A 1 84 ? 14.670 9.480 3.548 1.00 92.56 84 ASP A C 1
ATOM 663 O O . ASP A 1 84 ? 14.238 8.469 2.987 1.00 92.56 84 ASP A O 1
ATOM 667 N N . ASN A 1 85 ? 14.278 10.702 3.188 1.00 90.69 85 ASN A N 1
ATOM 668 C CA . ASN A 1 85 ? 13.511 11.044 1.987 1.00 90.69 85 ASN A CA 1
ATOM 669 C C . ASN A 1 85 ? 12.315 10.111 1.669 1.00 90.69 85 ASN A C 1
ATOM 671 O O . ASN A 1 85 ? 11.228 10.263 2.224 1.00 90.69 85 ASN A O 1
ATOM 675 N N . THR A 1 86 ? 12.479 9.146 0.754 1.00 91.69 86 THR A N 1
ATOM 676 C CA . THR A 1 86 ? 11.419 8.195 0.345 1.00 91.69 86 THR A CA 1
ATOM 677 C C . THR A 1 86 ? 11.688 6.752 0.772 1.00 91.69 86 THR A C 1
ATOM 679 O O . THR A 1 86 ? 10.945 5.841 0.396 1.00 91.69 86 THR A O 1
ATOM 682 N N . THR A 1 87 ? 12.722 6.521 1.581 1.00 94.94 87 THR A N 1
ATOM 683 C CA . THR A 1 87 ? 13.091 5.186 2.078 1.00 94.94 87 THR A CA 1
ATOM 684 C C . THR A 1 87 ? 11.987 4.565 2.941 1.00 94.94 87 THR A C 1
ATOM 686 O O . THR A 1 87 ? 11.828 3.342 2.950 1.00 94.94 87 THR A O 1
ATOM 689 N N . TRP A 1 88 ? 11.126 5.397 3.543 1.00 94.44 88 TRP A N 1
ATOM 690 C CA . TRP A 1 88 ? 9.936 4.962 4.277 1.00 94.44 88 TRP A CA 1
ATOM 691 C C . TRP A 1 88 ? 8.968 4.113 3.435 1.00 94.44 88 TRP A C 1
ATOM 693 O O . TRP A 1 88 ? 8.345 3.191 3.961 1.00 94.44 88 TRP A O 1
ATOM 703 N N . ILE A 1 89 ? 8.894 4.356 2.120 1.00 95.88 89 ILE A N 1
ATOM 704 C CA . ILE A 1 89 ? 8.050 3.592 1.185 1.00 95.88 89 ILE A CA 1
ATOM 705 C C . ILE A 1 89 ? 8.551 2.141 1.056 1.00 95.88 89 ILE A C 1
ATOM 707 O O . ILE A 1 89 ? 7.791 1.224 0.750 1.00 95.88 89 ILE A O 1
ATOM 711 N N . SER A 1 90 ? 9.846 1.924 1.283 1.00 96.75 90 SER A N 1
ATOM 712 C CA . SER A 1 90 ? 10.568 0.710 0.885 1.00 96.75 90 SER A CA 1
ATOM 713 C C . SER A 1 90 ? 11.094 -0.070 2.093 1.00 96.75 90 SER A C 1
ATOM 715 O O . SER A 1 90 ? 12.109 -0.749 1.991 1.00 96.75 90 SER A O 1
ATOM 717 N N . GLY A 1 91 ? 10.477 0.077 3.267 1.00 96.56 91 GLY A N 1
ATOM 718 C CA . GLY A 1 91 ? 10.800 -0.761 4.425 1.00 96.56 91 GLY A CA 1
ATOM 719 C C . GLY A 1 91 ? 12.190 -0.546 5.019 1.00 96.56 91 GLY A C 1
ATOM 720 O O . GLY A 1 91 ? 12.688 -1.427 5.715 1.00 96.56 91 GLY A O 1
ATOM 721 N N . HIS A 1 92 ? 12.859 0.571 4.741 1.00 96.31 92 HIS A N 1
ATOM 722 C CA . HIS A 1 92 ? 14.193 0.813 5.291 1.00 96.31 92 HIS A CA 1
ATOM 723 C C . HIS A 1 92 ? 14.132 1.144 6.783 1.00 96.31 92 HIS A C 1
ATOM 725 O O . HIS A 1 92 ? 13.115 1.634 7.288 1.00 96.31 92 HIS A O 1
ATOM 731 N N . SER A 1 93 ? 15.244 0.896 7.475 1.00 96.44 93 SER A N 1
ATOM 732 C CA . SER A 1 93 ? 15.442 1.354 8.847 1.00 96.44 93 SER A CA 1
ATOM 733 C C . SER A 1 93 ? 15.395 2.876 8.924 1.00 96.44 93 SER A C 1
ATOM 735 O O . SER A 1 93 ? 15.834 3.577 8.013 1.00 96.44 93 SER A O 1
ATOM 737 N N . ASN A 1 94 ? 14.862 3.373 10.032 1.00 95.19 94 ASN A N 1
ATOM 738 C CA . ASN A 1 94 ? 14.921 4.779 10.380 1.00 95.19 94 ASN A CA 1
ATOM 739 C C . ASN A 1 94 ? 16.390 5.222 10.573 1.00 95.19 94 ASN A C 1
ATOM 741 O O . ASN A 1 94 ? 17.241 4.414 10.952 1.00 95.19 94 ASN A O 1
ATOM 745 N N . VAL A 1 95 ? 16.666 6.495 10.295 1.00 94.69 95 VAL A N 1
ATOM 746 C CA . VAL A 1 95 ? 17.986 7.138 10.370 1.00 94.69 95 VAL A CA 1
ATOM 747 C C . VAL A 1 95 ? 18.218 7.882 11.689 1.00 94.69 95 VAL A C 1
ATOM 749 O O . VAL A 1 95 ? 19.273 8.481 11.867 1.00 94.69 95 VAL A O 1
ATOM 752 N N . ALA A 1 96 ? 17.254 7.860 12.616 1.00 91.50 96 ALA A N 1
ATOM 753 C CA . ALA A 1 96 ? 17.419 8.471 13.928 1.00 91.50 96 ALA A CA 1
ATOM 754 C C . ALA A 1 96 ? 18.301 7.598 14.838 1.00 91.50 96 ALA A C 1
ATOM 756 O O . ALA A 1 96 ? 18.220 6.367 14.834 1.00 91.50 96 ALA A O 1
ATOM 757 N N . ASP A 1 97 ? 19.109 8.241 15.684 1.00 87.56 97 ASP A N 1
ATOM 758 C CA . ASP A 1 97 ? 19.979 7.540 16.637 1.00 87.56 97 ASP A CA 1
ATOM 759 C C . ASP A 1 97 ? 19.180 6.852 17.761 1.00 87.56 97 ASP A C 1
ATOM 761 O O . ASP A 1 97 ? 19.564 5.790 18.268 1.00 87.56 97 ASP A O 1
ATOM 765 N N . CYS A 1 98 ? 18.053 7.449 18.164 1.00 85.56 98 CYS A N 1
ATOM 766 C CA . CYS A 1 98 ? 17.191 6.942 19.224 1.00 85.56 98 CYS A CA 1
ATOM 767 C C . CYS A 1 98 ? 15.735 7.403 19.015 1.00 85.56 98 CYS A C 1
ATOM 769 O O . CYS A 1 98 ? 15.477 8.597 19.134 1.00 85.56 98 CYS A O 1
ATOM 771 N N . PRO A 1 99 ? 14.768 6.497 18.782 1.00 86.69 99 PRO A N 1
ATOM 772 C CA . PRO A 1 99 ? 14.914 5.041 18.693 1.00 86.69 99 PRO A CA 1
ATOM 773 C C . PRO A 1 99 ? 15.528 4.572 17.357 1.00 86.69 99 PRO A C 1
ATOM 775 O O . PRO A 1 99 ? 14.987 4.855 16.295 1.00 86.69 99 PRO A O 1
ATOM 778 N N . SER A 1 100 ? 16.600 3.773 17.405 1.00 86.38 100 SER A N 1
ATOM 779 C CA . SER A 1 100 ? 17.266 3.199 16.220 1.00 86.38 100 SER A CA 1
ATOM 780 C C . SER A 1 100 ? 16.787 1.777 15.888 1.00 86.38 100 SER A C 1
ATOM 782 O O . SER A 1 100 ? 16.157 1.113 16.708 1.00 86.38 100 SER A O 1
ATOM 784 N N . ASN A 1 101 ? 17.119 1.292 14.684 1.00 85.94 101 ASN A N 1
ATOM 785 C CA . ASN A 1 101 ? 16.867 -0.082 14.208 1.00 85.94 101 ASN A CA 1
ATOM 786 C C . ASN A 1 101 ? 15.394 -0.477 14.013 1.00 85.94 101 ASN A C 1
ATOM 788 O O . ASN A 1 101 ? 15.059 -1.653 14.111 1.00 85.94 101 ASN A O 1
ATOM 792 N N . PHE A 1 102 ? 14.526 0.480 13.693 1.00 94.31 102 PHE A N 1
ATOM 793 C CA . PHE A 1 102 ? 13.142 0.190 13.299 1.00 94.31 102 PHE A CA 1
ATOM 794 C C . PHE A 1 102 ? 12.927 0.495 11.825 1.00 94.31 102 PHE A C 1
ATOM 796 O O . PHE A 1 102 ? 13.140 1.630 11.394 1.00 94.31 102 PHE A O 1
ATOM 803 N N . SER A 1 103 ? 12.472 -0.498 11.072 1.00 96.44 103 SER A N 1
ATOM 804 C CA . SER A 1 103 ? 11.933 -0.344 9.726 1.00 96.44 103 SER A CA 1
ATOM 805 C C . SER A 1 103 ? 10.547 0.301 9.754 1.00 96.44 103 SER A C 1
ATOM 807 O O . SER A 1 103 ? 9.804 0.181 10.731 1.00 96.44 103 SER A O 1
ATOM 809 N N . THR A 1 104 ? 10.131 0.931 8.652 1.00 96.38 104 THR A N 1
ATOM 810 C CA . THR A 1 104 ? 8.707 1.253 8.481 1.00 96.38 104 THR A CA 1
ATOM 811 C C . THR A 1 104 ? 7.810 0.020 8.491 1.00 96.38 104 THR A C 1
ATOM 813 O O . THR A 1 104 ? 6.652 0.121 8.889 1.00 96.38 104 THR A O 1
ATOM 816 N N . TYR A 1 105 ? 8.319 -1.141 8.086 1.00 97.81 105 TYR A N 1
ATOM 817 C CA . TYR A 1 105 ? 7.550 -2.381 8.077 1.00 97.81 105 TYR A CA 1
ATOM 818 C C . TYR A 1 105 ? 7.407 -2.975 9.486 1.00 97.81 105 TYR A C 1
ATOM 820 O O . TYR A 1 105 ? 6.329 -3.467 9.800 1.00 97.81 105 TYR A O 1
ATOM 828 N N . ASP A 1 106 ? 8.380 -2.770 10.387 1.00 97.00 106 ASP A N 1
ATOM 829 C CA . ASP A 1 106 ? 8.216 -3.078 11.822 1.00 97.00 106 ASP A CA 1
ATOM 830 C C . ASP A 1 106 ? 7.091 -2.239 12.456 1.00 97.00 106 ASP A C 1
ATOM 832 O O . ASP A 1 106 ? 6.328 -2.704 13.312 1.00 97.00 106 ASP A O 1
ATOM 836 N N . VAL A 1 107 ? 6.963 -0.978 12.023 1.00 96.62 107 VAL A N 1
ATOM 837 C CA . VAL A 1 107 ? 5.857 -0.112 12.446 1.00 96.62 107 VAL A CA 1
ATOM 838 C C . VAL A 1 107 ? 4.530 -0.671 11.936 1.00 96.62 107 VAL A C 1
ATOM 840 O O . VAL A 1 107 ? 3.590 -0.765 12.720 1.00 96.62 107 VAL A O 1
ATOM 843 N N . LEU A 1 108 ? 4.437 -1.074 10.664 1.00 97.81 108 LEU A N 1
ATOM 844 C CA . LEU A 1 108 ? 3.210 -1.669 10.121 1.00 97.81 108 LEU A CA 1
ATOM 845 C C . LEU A 1 108 ? 2.826 -2.965 10.843 1.00 97.81 108 LEU A C 1
ATOM 847 O O . LEU A 1 108 ? 1.668 -3.090 11.241 1.00 97.81 108 LEU A O 1
ATOM 851 N N . ASP A 1 109 ? 3.785 -3.856 11.104 1.00 97.12 109 ASP A N 1
ATOM 852 C CA . ASP A 1 109 ? 3.565 -5.073 11.895 1.00 97.12 109 ASP A CA 1
ATOM 853 C C . ASP A 1 109 ? 2.979 -4.737 13.274 1.00 97.12 109 ASP A C 1
ATOM 855 O O . ASP A 1 109 ? 1.983 -5.324 13.699 1.00 97.12 109 ASP A O 1
ATOM 859 N N . SER A 1 110 ? 3.528 -3.720 13.944 1.00 96.12 110 SER A N 1
ATOM 860 C CA . SER A 1 110 ? 3.046 -3.270 15.255 1.00 96.12 110 SER A CA 1
ATOM 861 C C . SER A 1 110 ? 1.620 -2.703 15.207 1.00 96.12 110 SER A C 1
ATOM 863 O O . SER A 1 110 ? 0.829 -2.923 16.128 1.00 96.12 110 SER A O 1
ATOM 865 N N . LEU A 1 111 ? 1.264 -1.967 14.149 1.00 97.00 111 LEU A N 1
ATOM 866 C CA . LEU A 1 111 ? -0.075 -1.386 13.982 1.00 97.00 111 LEU A CA 1
ATOM 867 C C . LEU A 1 111 ? -1.125 -2.436 13.612 1.00 97.00 111 LEU A C 1
ATOM 869 O O . LEU A 1 111 ? -2.261 -2.362 14.085 1.00 97.00 111 LEU A O 1
ATOM 873 N N . ILE A 1 112 ? -0.746 -3.424 12.804 1.00 97.38 112 ILE A N 1
ATOM 874 C CA . ILE A 1 112 ? -1.600 -4.566 12.473 1.00 97.38 112 ILE A CA 1
ATOM 875 C C . ILE A 1 112 ? -1.835 -5.406 13.729 1.00 97.38 112 ILE A C 1
ATOM 877 O O . ILE A 1 112 ? -2.988 -5.636 14.090 1.00 97.38 112 ILE A O 1
ATOM 881 N N . ALA A 1 113 ? -0.775 -5.751 14.469 1.00 95.88 113 ALA A N 1
ATOM 882 C CA . ALA A 1 113 ? -0.880 -6.471 15.738 1.00 95.88 113 ALA A CA 1
ATOM 883 C C . ALA A 1 113 ? -1.722 -5.712 16.780 1.00 95.88 113 ALA A C 1
ATO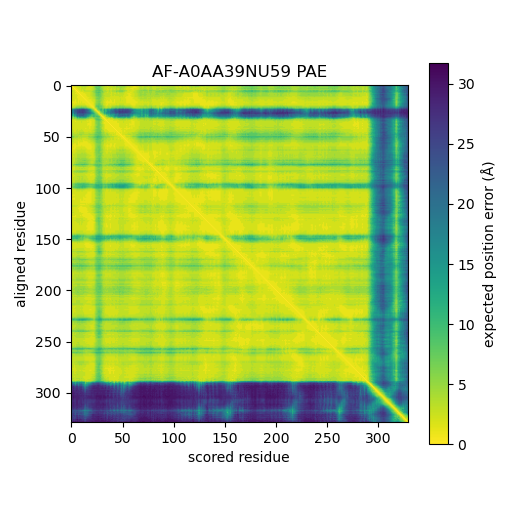M 885 O O . ALA A 1 113 ? -2.467 -6.318 17.550 1.00 95.88 113 ALA A O 1
ATOM 886 N N . TYR A 1 114 ? -1.655 -4.376 16.792 1.00 96.06 114 TYR A N 1
ATOM 887 C CA . TYR A 1 114 ? -2.508 -3.549 17.645 1.00 96.06 114 TYR A CA 1
ATOM 888 C C . TYR A 1 114 ? -4.002 -3.740 17.349 1.00 96.06 114 TYR A C 1
ATOM 890 O O . TYR A 1 114 ? -4.794 -3.816 18.291 1.00 96.06 114 TYR A O 1
ATOM 898 N N . TYR A 1 115 ? -4.395 -3.807 16.074 1.00 96.38 115 TYR A N 1
ATOM 899 C CA . TYR A 1 115 ? -5.784 -4.069 15.700 1.00 96.38 115 TYR A CA 1
ATOM 900 C C . TYR A 1 115 ? -6.169 -5.534 15.918 1.00 96.38 115 TYR A C 1
ATOM 902 O O . TYR A 1 115 ? -7.202 -5.789 16.524 1.00 96.38 115 TYR A O 1
ATOM 910 N N . MET A 1 116 ? -5.320 -6.484 15.527 1.00 94.75 116 MET A N 1
ATOM 911 C CA . MET A 1 116 ? -5.580 -7.925 15.664 1.00 94.75 116 MET A CA 1
ATOM 912 C C . MET A 1 116 ? -5.589 -8.428 17.118 1.00 94.75 116 MET A C 1
ATOM 914 O O . MET A 1 116 ? -5.930 -9.577 17.381 1.00 94.75 116 MET A O 1
ATOM 918 N N . ASN A 1 117 ? -5.262 -7.581 18.098 1.00 95.50 117 ASN A N 1
ATOM 919 C CA . ASN A 1 117 ? -5.375 -7.936 19.506 1.00 95.50 117 ASN A CA 1
ATOM 920 C C . ASN A 1 117 ? -6.848 -8.111 19.923 1.00 95.50 117 ASN A C 1
ATOM 922 O O . ASN A 1 117 ? -7.527 -7.148 20.287 1.00 95.50 117 ASN A O 1
ATOM 926 N N . THR A 1 118 ? -7.309 -9.361 19.968 1.00 94.06 118 THR A N 1
ATOM 927 C CA . THR A 1 118 ? -8.686 -9.752 20.321 1.00 94.06 118 THR A CA 1
ATOM 928 C C . THR A 1 118 ? -9.083 -9.430 21.764 1.00 94.06 118 THR A C 1
ATOM 930 O O . THR A 1 118 ? -10.268 -9.363 22.076 1.00 94.06 118 THR A O 1
ATOM 933 N N . THR A 1 119 ? -8.129 -9.149 22.660 1.00 96.94 119 THR A N 1
ATOM 934 C CA . THR A 1 119 ? -8.452 -8.621 24.000 1.00 96.94 119 THR A CA 1
ATOM 935 C C . THR A 1 119 ? -8.891 -7.154 23.930 1.00 96.94 119 THR A C 1
ATOM 937 O O . THR A 1 119 ? -9.669 -6.692 24.763 1.00 96.94 119 THR A O 1
ATOM 940 N N . VAL A 1 120 ? -8.396 -6.406 22.939 1.00 96.19 120 VAL A N 1
ATOM 941 C CA . VAL A 1 120 ? -8.705 -4.985 22.731 1.00 96.19 120 VAL A CA 1
ATOM 942 C C . VAL A 1 120 ? -9.852 -4.799 21.734 1.00 96.19 120 VAL A C 1
ATOM 944 O O . VAL A 1 120 ? -10.726 -3.968 21.981 1.00 96.19 120 VAL A O 1
ATOM 947 N N . TYR A 1 121 ? -9.853 -5.566 20.643 1.00 96.50 121 TYR A N 1
ATOM 948 C CA . TYR A 1 121 ? -10.842 -5.535 19.564 1.00 96.50 121 TYR A CA 1
ATOM 949 C C . TYR A 1 121 ? -11.463 -6.933 19.354 1.00 96.50 121 TYR A C 1
ATOM 951 O O . TYR A 1 121 ? -11.193 -7.589 18.351 1.00 96.50 121 TYR A O 1
ATOM 959 N N . PRO A 1 122 ? -12.288 -7.425 20.298 1.00 96.12 122 PRO A N 1
ATOM 960 C CA . PRO A 1 122 ? -12.811 -8.798 20.277 1.00 96.12 122 PRO A CA 1
ATOM 961 C C . PRO A 1 122 ? -13.728 -9.128 19.093 1.00 96.12 122 PRO A C 1
ATOM 963 O O . PRO A 1 122 ? -13.911 -10.302 18.793 1.00 96.12 122 PRO A O 1
ATOM 966 N N . ASN A 1 123 ? -14.312 -8.118 18.443 1.00 94.75 123 ASN A N 1
ATOM 967 C CA . ASN A 1 123 ? -15.244 -8.292 17.326 1.00 94.75 123 ASN A CA 1
ATOM 968 C C . ASN A 1 123 ? -14.643 -7.885 15.972 1.00 94.75 123 ASN A C 1
ATOM 970 O O . ASN A 1 123 ? -15.377 -7.809 14.986 1.00 94.75 123 ASN A O 1
ATOM 974 N N . LEU A 1 124 ? -13.334 -7.609 15.913 1.00 94.12 124 LEU A N 1
ATOM 975 C CA . LEU A 1 124 ? -12.659 -7.262 14.667 1.00 94.12 124 LEU A CA 1
ATOM 976 C C . LEU A 1 124 ? -12.699 -8.444 13.693 1.00 94.12 124 LEU A C 1
ATOM 978 O O . LEU A 1 124 ? -12.421 -9.575 14.073 1.00 94.12 124 LEU A O 1
ATOM 982 N N . GLN A 1 125 ? -13.026 -8.159 12.437 1.00 91.56 125 GLN A N 1
ATOM 983 C CA . GLN A 1 125 ? -13.109 -9.146 11.360 1.00 91.56 125 GLN A CA 1
ATOM 984 C C . GLN A 1 125 ? -12.077 -8.887 10.265 1.00 91.56 125 GLN A C 1
ATOM 986 O O . GLN A 1 125 ? -11.589 -9.828 9.652 1.00 91.56 125 GLN A O 1
ATOM 991 N N . VAL A 1 126 ? -11.778 -7.613 9.984 1.00 93.75 126 VAL A N 1
ATOM 992 C CA . VAL A 1 126 ? -10.892 -7.221 8.880 1.00 93.75 126 VAL A CA 1
ATOM 993 C C . VAL A 1 126 ? -10.014 -6.036 9.270 1.00 93.75 126 VAL A C 1
ATOM 995 O O . VAL A 1 126 ? -10.502 -5.027 9.787 1.00 93.75 126 VAL A O 1
ATOM 998 N N . VAL A 1 127 ? -8.728 -6.132 8.937 1.00 96.62 127 VAL A N 1
ATOM 999 C CA . VAL A 1 127 ? -7.776 -5.020 8.881 1.00 96.62 127 VAL A CA 1
ATOM 1000 C C . VAL A 1 127 ? -7.430 -4.765 7.420 1.00 96.62 127 VAL A C 1
ATOM 1002 O O . VAL A 1 127 ? -6.955 -5.658 6.729 1.00 96.62 127 VAL A O 1
ATOM 1005 N N . VAL A 1 128 ? -7.634 -3.540 6.943 1.00 97.62 128 VAL A N 1
ATOM 1006 C CA . VAL A 1 128 ? -7.216 -3.121 5.602 1.00 97.62 128 VAL A CA 1
ATOM 1007 C C . VAL A 1 128 ? -5.971 -2.250 5.705 1.00 97.62 128 VAL A C 1
ATOM 1009 O O . VAL A 1 128 ? -6.004 -1.219 6.372 1.00 97.62 128 VAL A O 1
ATOM 1012 N N . VAL A 1 129 ? -4.897 -2.611 5.010 1.00 98.31 129 VAL A N 1
ATOM 1013 C CA . VAL A 1 129 ? -3.763 -1.718 4.741 1.00 98.31 129 VAL A CA 1
ATOM 1014 C C . VAL A 1 129 ? -3.992 -1.084 3.376 1.00 98.31 129 VAL A C 1
ATOM 1016 O O . VAL A 1 129 ? -3.913 -1.746 2.344 1.00 98.31 129 VAL A O 1
ATOM 1019 N N . ALA A 1 130 ? -4.329 0.199 3.379 1.00 97.62 130 ALA A N 1
ATOM 1020 C CA . ALA A 1 130 ? -4.737 0.960 2.209 1.00 97.62 130 ALA A CA 1
ATOM 1021 C C . ALA A 1 130 ? -3.706 2.033 1.865 1.00 97.62 130 ALA A C 1
ATOM 1023 O O . ALA A 1 130 ? -3.177 2.684 2.761 1.00 97.62 130 ALA A O 1
ATOM 1024 N N . GLY A 1 131 ? -3.473 2.295 0.582 1.00 96.25 131 GLY A N 1
ATOM 1025 C CA . GLY A 1 131 ? -2.599 3.389 0.177 1.00 96.25 131 GLY A CA 1
ATOM 1026 C C . GLY A 1 131 ? -2.833 3.880 -1.245 1.00 96.25 131 GLY A C 1
ATOM 1027 O O . GLY A 1 131 ? -3.168 3.106 -2.142 1.00 96.25 131 GLY A O 1
ATOM 1028 N N . HIS A 1 132 ? -2.610 5.180 -1.441 1.00 96.00 132 HIS A N 1
ATOM 1029 C CA . HIS A 1 132 ? -2.617 5.853 -2.739 1.00 96.00 132 HIS A CA 1
ATOM 1030 C C . HIS A 1 132 ? -1.224 6.377 -3.086 1.00 96.00 132 HIS A C 1
ATOM 1032 O O . HIS A 1 132 ? -0.481 6.813 -2.199 1.00 96.00 132 HIS A O 1
ATOM 1038 N N . SER A 1 133 ? -0.851 6.364 -4.370 1.00 95.38 133 SER A N 1
ATOM 1039 C CA . SER A 1 133 ? 0.442 6.886 -4.828 1.00 95.38 133 SER A CA 1
ATOM 1040 C C . SER A 1 133 ? 1.595 6.177 -4.100 1.00 95.38 133 SER A C 1
ATOM 1042 O O . SER A 1 133 ? 1.651 4.948 -4.077 1.00 95.38 133 SER A O 1
ATOM 1044 N N . ALA A 1 134 ? 2.508 6.911 -3.458 1.00 94.88 134 ALA A N 1
ATOM 1045 C CA . ALA A 1 134 ? 3.555 6.338 -2.606 1.00 94.88 134 ALA A CA 1
ATOM 1046 C C . ALA A 1 134 ? 3.029 5.404 -1.502 1.00 94.88 134 ALA A C 1
ATOM 1048 O O . ALA A 1 134 ? 3.672 4.396 -1.221 1.00 94.88 134 ALA A O 1
ATOM 1049 N N . GLY A 1 135 ? 1.860 5.680 -0.919 1.00 96.19 135 GLY A N 1
ATOM 1050 C CA . GLY A 1 135 ? 1.233 4.786 0.052 1.00 96.19 135 GLY A CA 1
ATOM 1051 C C . GLY A 1 135 ? 0.826 3.453 -0.578 1.00 96.19 135 GLY A C 1
ATOM 1052 O O . GLY A 1 135 ? 0.985 2.407 0.043 1.00 96.19 135 GLY A O 1
ATOM 1053 N N . GLY A 1 136 ? 0.371 3.473 -1.836 1.00 97.44 136 GLY A N 1
ATOM 1054 C CA . GLY A 1 136 ? 0.077 2.265 -2.612 1.00 97.44 136 GLY A CA 1
ATOM 1055 C C . GLY A 1 136 ? 1.341 1.453 -2.895 1.00 97.44 136 GLY A C 1
ATOM 1056 O O . GLY A 1 136 ? 1.360 0.243 -2.677 1.00 97.44 136 GLY A O 1
ATOM 1057 N N . GLN A 1 137 ? 2.435 2.125 -3.277 1.00 98.00 137 GLN A N 1
ATOM 1058 C CA . GLN A 1 137 ? 3.737 1.464 -3.435 1.00 98.00 137 GLN A CA 1
ATOM 1059 C C . GLN A 1 137 ? 4.189 0.804 -2.123 1.00 98.00 137 GLN A C 1
ATOM 1061 O O . GLN A 1 137 ? 4.667 -0.328 -2.121 1.00 98.00 137 GLN A O 1
ATOM 1066 N N . MET A 1 138 ? 4.041 1.512 -0.998 1.00 98.12 138 MET A N 1
ATOM 1067 C CA . MET A 1 138 ? 4.423 1.010 0.319 1.00 98.12 138 MET A CA 1
ATOM 1068 C C . MET A 1 138 ? 3.593 -0.204 0.725 1.00 98.12 138 MET A C 1
ATOM 1070 O O . MET A 1 138 ? 4.169 -1.186 1.184 1.00 98.12 138 MET A O 1
ATOM 1074 N N . ALA A 1 139 ? 2.272 -0.156 0.531 1.00 98.50 139 ALA A N 1
ATOM 1075 C CA . ALA A 1 139 ? 1.379 -1.270 0.831 1.00 98.50 139 ALA A CA 1
ATOM 1076 C C . ALA A 1 139 ? 1.772 -2.525 0.038 1.00 98.50 139 ALA A C 1
ATOM 1078 O O . ALA A 1 139 ? 1.913 -3.593 0.627 1.00 98.50 139 ALA A O 1
ATOM 1079 N N . GLN A 1 140 ? 2.025 -2.386 -1.268 1.00 98.31 140 GLN A N 1
ATOM 1080 C CA . GLN A 1 140 ? 2.399 -3.503 -2.139 1.00 98.31 140 GLN A CA 1
ATOM 1081 C C . GLN A 1 140 ? 3.759 -4.107 -1.767 1.00 98.31 140 GLN A C 1
ATOM 1083 O O . GLN A 1 140 ? 3.900 -5.325 -1.665 1.00 98.31 140 GLN A O 1
ATOM 1088 N N . ARG A 1 141 ? 4.758 -3.260 -1.505 1.00 98.38 141 ARG A N 1
ATOM 1089 C CA . ARG A 1 141 ? 6.105 -3.701 -1.115 1.00 98.38 141 ARG A CA 1
ATOM 1090 C C . ARG A 1 141 ? 6.131 -4.329 0.280 1.00 98.38 141 ARG A C 1
ATOM 1092 O O . ARG A 1 141 ? 6.803 -5.337 0.478 1.00 98.38 141 ARG A O 1
ATOM 1099 N N . TYR A 1 142 ? 5.374 -3.776 1.229 1.00 98.44 142 TYR A N 1
ATOM 1100 C CA . TYR A 1 142 ? 5.199 -4.375 2.553 1.00 98.44 142 TYR A CA 1
ATOM 1101 C C . TYR A 1 142 ? 4.523 -5.741 2.445 1.00 98.44 142 TYR A C 1
ATOM 1103 O O . TYR A 1 142 ? 5.032 -6.710 2.996 1.00 98.44 142 TYR A O 1
ATOM 1111 N N . MET A 1 143 ? 3.434 -5.838 1.680 1.00 96.50 143 MET A N 1
ATOM 1112 C CA . MET A 1 143 ? 2.731 -7.094 1.425 1.00 96.50 143 MET A CA 1
ATOM 1113 C C . MET A 1 143 ? 3.659 -8.168 0.838 1.00 96.50 143 MET A C 1
ATOM 1115 O O . MET A 1 143 ? 3.623 -9.304 1.290 1.00 96.50 143 MET A O 1
ATOM 1119 N N . ALA A 1 144 ? 4.532 -7.816 -0.112 1.00 96.44 144 ALA A N 1
ATOM 1120 C CA . ALA A 1 144 ? 5.482 -8.768 -0.689 1.00 96.44 144 ALA A CA 1
ATOM 1121 C C . ALA A 1 144 ? 6.517 -9.287 0.332 1.00 96.44 144 ALA A C 1
ATOM 1123 O O . ALA A 1 144 ? 6.936 -10.443 0.274 1.00 96.44 144 ALA A O 1
ATOM 1124 N N . LEU A 1 145 ? 6.955 -8.444 1.271 1.00 96.50 145 LEU A N 1
ATOM 1125 C CA . LEU A 1 145 ? 8.073 -8.770 2.160 1.00 96.50 145 LEU A CA 1
ATOM 1126 C C . LEU A 1 145 ? 7.667 -9.257 3.554 1.00 96.50 145 LEU A C 1
ATOM 1128 O O . LEU A 1 145 ? 8.431 -10.011 4.163 1.00 96.50 145 LEU A O 1
ATOM 1132 N N . ARG A 1 146 ? 6.496 -8.864 4.063 1.00 93.69 146 ARG A N 1
ATOM 1133 C CA . ARG A 1 146 ? 6.036 -9.225 5.411 1.00 93.69 146 ARG A CA 1
ATOM 1134 C C . ARG A 1 146 ? 5.943 -10.732 5.589 1.00 93.69 146 ARG A C 1
ATOM 1136 O O . ARG A 1 146 ? 5.622 -11.450 4.644 1.00 93.69 146 ARG A O 1
ATOM 1143 N N . LEU A 1 147 ? 6.206 -11.225 6.795 1.00 87.81 147 LEU A N 1
ATOM 1144 C CA . LEU A 1 147 ? 5.987 -12.634 7.119 1.00 87.81 147 LEU A CA 1
ATOM 1145 C C . LEU A 1 147 ? 4.500 -12.917 7.337 1.00 87.81 147 LEU A C 1
ATOM 1147 O O . LEU A 1 147 ? 3.778 -12.086 7.886 1.00 87.81 147 LEU A O 1
ATOM 1151 N N . SER A 1 148 ? 4.062 -14.105 6.924 1.00 82.88 148 SER A N 1
ATOM 1152 C CA . SER A 1 148 ? 2.692 -14.547 7.163 1.00 82.88 148 SER A CA 1
ATOM 1153 C C . SER A 1 148 ? 2.483 -14.940 8.620 1.00 82.88 148 SER A C 1
ATOM 1155 O O . SER A 1 148 ? 3.346 -15.588 9.217 1.00 82.88 148 SER A O 1
ATOM 1157 N N . THR A 1 149 ? 1.325 -14.588 9.171 1.00 83.62 149 THR A N 1
ATOM 1158 C CA . THR A 1 149 ? 0.864 -15.037 10.490 1.00 83.62 149 THR A CA 1
ATOM 1159 C C . THR A 1 149 ? -0.404 -15.885 10.356 1.00 83.62 149 THR A C 1
ATOM 1161 O O . THR A 1 149 ? -0.967 -16.011 9.269 1.00 83.62 149 THR A O 1
ATOM 1164 N N . GLU A 1 150 ? -0.850 -16.510 11.451 1.00 79.44 150 GLU A N 1
ATOM 1165 C CA . GLU A 1 150 ? -2.080 -17.323 11.458 1.00 79.44 150 GLU A CA 1
ATOM 1166 C C . GLU A 1 150 ? -3.345 -16.492 11.168 1.00 79.44 150 GLU A C 1
ATOM 1168 O O . GLU A 1 150 ? -4.308 -17.021 10.621 1.00 79.44 150 GLU A O 1
ATOM 1173 N N . ASP A 1 151 ? -3.314 -15.188 11.459 1.00 81.19 151 ASP A N 1
ATOM 1174 C CA . ASP A 1 151 ? -4.440 -14.258 11.293 1.00 81.19 151 ASP A CA 1
ATOM 1175 C C . ASP A 1 151 ? -4.405 -13.487 9.955 1.00 81.19 151 ASP A C 1
ATOM 1177 O O . ASP A 1 151 ? -5.141 -12.516 9.764 1.00 81.19 151 ASP A O 1
ATOM 1181 N N . ASP A 1 152 ? -3.550 -13.896 9.010 1.00 85.38 152 ASP A N 1
ATOM 1182 C CA . ASP A 1 152 ? -3.404 -13.243 7.700 1.00 85.38 152 ASP A CA 1
ATOM 1183 C C . ASP A 1 152 ? -4.709 -13.220 6.885 1.00 85.38 152 ASP A C 1
ATOM 1185 O O . ASP A 1 152 ? -4.898 -12.318 6.070 1.00 85.38 152 ASP A O 1
ATOM 1189 N N . ASP A 1 153 ? -5.635 -1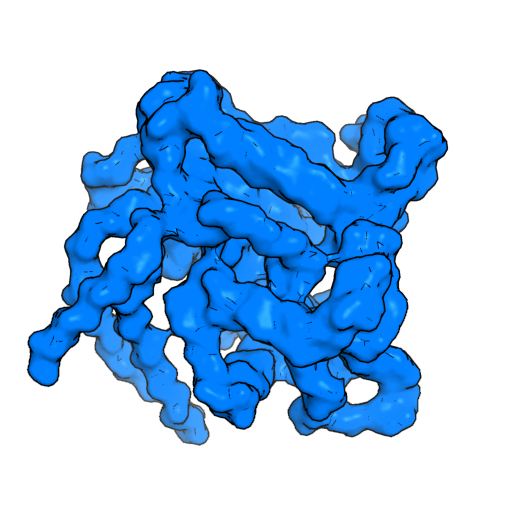4.146 7.146 1.00 85.56 153 ASP A N 1
ATOM 1190 C CA . ASP A 1 153 ? -6.972 -14.179 6.539 1.00 85.56 153 ASP A CA 1
ATOM 1191 C C . ASP A 1 153 ? -7.799 -12.916 6.846 1.00 85.56 153 ASP A C 1
ATOM 1193 O O . ASP A 1 153 ? -8.749 -12.607 6.129 1.00 85.56 153 ASP A O 1
ATOM 1197 N N . TRP A 1 154 ? -7.477 -12.189 7.922 1.00 90.19 154 TRP A N 1
ATOM 1198 C CA . TRP A 1 154 ? -8.149 -10.937 8.292 1.00 90.19 154 TRP A CA 1
ATOM 1199 C C . TRP A 1 154 ? -7.464 -9.713 7.681 1.00 90.19 154 TRP A C 1
ATOM 1201 O O . TRP A 1 154 ? -7.985 -8.599 7.787 1.00 90.19 154 TRP A O 1
ATOM 1211 N N . LEU A 1 155 ? -6.289 -9.885 7.067 1.00 94.62 155 LEU A N 1
ATOM 1212 C CA . LEU A 1 155 ? -5.482 -8.799 6.531 1.00 94.62 155 LEU A CA 1
ATOM 1213 C C . LEU A 1 155 ? -5.712 -8.631 5.029 1.00 94.62 155 LEU A C 1
ATOM 1215 O O . LEU A 1 155 ? -5.435 -9.509 4.217 1.00 94.62 155 LEU A O 1
ATOM 1219 N N . HIS A 1 156 ? -6.208 -7.457 4.661 1.00 95.81 156 HIS A N 1
ATOM 1220 C CA . HIS A 1 156 ? -6.515 -7.095 3.286 1.00 95.81 156 HIS A CA 1
ATOM 1221 C C . HIS A 1 156 ? -5.613 -5.942 2.848 1.00 95.81 156 HIS A C 1
ATOM 1223 O O . HIS A 1 156 ? -5.354 -5.018 3.622 1.00 95.81 156 HIS A O 1
ATOM 1229 N N . PHE A 1 157 ? -5.194 -5.942 1.587 1.00 97.75 157 PHE A N 1
ATOM 1230 C CA . PHE A 1 157 ? -4.392 -4.866 1.006 1.00 97.75 157 PHE A CA 1
ATOM 1231 C C . PHE A 1 157 ? -5.185 -4.116 -0.055 1.00 97.75 157 PHE A C 1
ATOM 1233 O O . PHE A 1 157 ? -5.780 -4.728 -0.937 1.00 97.75 157 PHE A O 1
ATOM 1240 N N . TRP A 1 158 ? -5.183 -2.785 0.015 1.00 98.00 158 TRP A N 1
ATOM 1241 C CA . TRP A 1 158 ? -5.741 -1.932 -1.029 1.00 98.00 158 TRP A CA 1
ATOM 1242 C C . TRP A 1 158 ? -4.671 -1.000 -1.585 1.00 98.00 158 TRP A C 1
ATOM 1244 O O . TRP A 1 158 ? -4.196 -0.088 -0.907 1.00 98.00 158 TRP A O 1
ATOM 1254 N N . ILE A 1 159 ? -4.271 -1.263 -2.823 1.00 98.38 159 ILE A N 1
ATOM 1255 C CA . ILE A 1 159 ? -3.140 -0.626 -3.487 1.00 98.38 159 ILE A CA 1
ATOM 1256 C C . ILE A 1 159 ? -3.684 0.194 -4.647 1.00 98.38 159 ILE A C 1
ATOM 1258 O O . ILE A 1 159 ? -4.225 -0.362 -5.603 1.00 98.38 159 ILE A O 1
ATOM 1262 N N . THR A 1 160 ? -3.547 1.518 -4.561 1.00 97.56 160 THR A N 1
ATOM 1263 C CA . THR A 1 160 ? -4.149 2.426 -5.543 1.00 97.56 160 THR A CA 1
ATOM 1264 C C . THR A 1 160 ? -3.149 3.380 -6.170 1.00 97.56 160 THR A C 1
ATOM 1266 O O . THR A 1 160 ? -2.308 3.954 -5.472 1.00 97.56 160 THR A O 1
ATOM 1269 N N . ASN A 1 161 ? -3.231 3.531 -7.495 1.00 97.06 161 ASN A N 1
ATOM 1270 C CA . ASN A 1 161 ? -2.365 4.399 -8.303 1.00 97.06 161 ASN A CA 1
ATOM 1271 C C . ASN A 1 161 ? -0.874 4.387 -7.882 1.00 97.06 161 ASN A C 1
ATOM 1273 O O . ASN A 1 161 ? -0.293 5.459 -7.676 1.00 97.06 161 ASN A O 1
ATOM 1277 N N . PRO A 1 162 ? -0.228 3.223 -7.658 1.00 97.00 162 PRO A N 1
ATOM 1278 C CA . PRO A 1 162 ? 1.169 3.201 -7.250 1.00 97.00 162 PRO A CA 1
ATOM 1279 C C . PRO A 1 162 ? 2.069 3.848 -8.314 1.00 97.00 162 PRO A C 1
ATOM 1281 O O . PRO A 1 162 ? 1.963 3.569 -9.503 1.00 97.00 162 PRO A O 1
ATOM 1284 N N . GLY A 1 163 ? 3.003 4.684 -7.851 1.00 92.56 163 GLY A N 1
ATOM 1285 C CA . GLY A 1 163 ? 4.010 5.355 -8.691 1.00 92.56 163 GLY A CA 1
ATOM 1286 C C . GLY A 1 163 ? 5.138 4.460 -9.220 1.00 92.56 163 GLY A C 1
ATOM 1287 O O . GLY A 1 163 ? 6.061 4.959 -9.835 1.00 92.56 163 GLY A O 1
ATOM 1288 N N . SER A 1 164 ? 5.104 3.176 -8.890 1.00 96.06 164 SER A N 1
ATOM 1289 C CA . SER A 1 164 ? 5.923 2.070 -9.392 1.00 96.06 164 SER A CA 1
ATOM 1290 C C . SER A 1 164 ? 5.549 0.853 -8.546 1.00 96.06 164 SER A C 1
ATOM 1292 O O . SER A 1 164 ? 5.078 0.996 -7.413 1.00 96.06 164 SER A O 1
ATOM 1294 N N . LEU A 1 165 ? 5.743 -0.351 -9.059 1.00 97.81 165 LEU A N 1
ATOM 1295 C CA . LEU A 1 165 ? 5.490 -1.590 -8.313 1.00 97.81 165 LEU A CA 1
ATOM 1296 C C . LEU A 1 165 ? 6.779 -2.404 -8.149 1.00 97.81 165 LEU A C 1
ATOM 1298 O O . LEU A 1 165 ? 7.795 -2.151 -8.797 1.00 97.81 165 LEU A O 1
ATOM 1302 N N . CYS A 1 166 ? 6.735 -3.356 -7.225 1.00 97.94 166 CYS A N 1
ATOM 1303 C CA . CYS A 1 166 ? 7.681 -4.456 -7.124 1.00 97.94 166 CYS A CA 1
ATOM 1304 C C . CYS A 1 166 ? 7.206 -5.572 -8.065 1.00 97.94 166 CYS A C 1
ATOM 1306 O O . CYS A 1 166 ? 6.144 -6.154 -7.833 1.00 97.94 166 CYS A O 1
ATOM 1308 N N . TRP A 1 167 ? 7.954 -5.810 -9.146 1.00 97.88 167 TRP A N 1
ATOM 1309 C CA . TRP A 1 167 ? 7.695 -6.859 -10.130 1.00 97.88 167 TRP A CA 1
ATOM 1310 C C . TRP A 1 167 ? 8.011 -8.218 -9.529 1.00 97.88 167 TRP A C 1
ATOM 1312 O O . TRP A 1 167 ? 8.993 -8.388 -8.805 1.00 97.88 167 TRP A O 1
ATOM 1322 N N . LEU A 1 168 ? 7.173 -9.195 -9.860 1.00 97.56 168 LEU A N 1
ATOM 1323 C CA . LEU A 1 168 ? 7.330 -10.554 -9.359 1.00 97.56 168 LEU A CA 1
ATOM 1324 C C . LEU A 1 168 ? 8.287 -11.383 -10.229 1.00 97.56 168 LEU A C 1
ATOM 1326 O O . LEU A 1 168 ? 8.896 -12.330 -9.741 1.00 97.56 168 LEU A O 1
ATOM 1330 N N . THR A 1 169 ? 8.478 -10.996 -11.490 1.00 96.44 169 THR A N 1
ATOM 1331 C CA . THR A 1 169 ? 9.445 -11.592 -12.423 1.00 96.44 169 THR A CA 1
ATOM 1332 C C . THR A 1 169 ? 10.590 -10.622 -12.715 1.00 96.44 169 THR A C 1
ATOM 1334 O O . THR A 1 169 ? 10.505 -9.435 -12.399 1.00 96.44 169 THR A O 1
ATOM 1337 N N . SER A 1 170 ? 11.668 -11.107 -13.335 1.00 95.56 170 SER A N 1
ATOM 1338 C CA . SER A 1 170 ? 12.736 -10.245 -13.867 1.00 95.56 170 SER A CA 1
ATOM 1339 C C . SER A 1 170 ? 12.372 -9.586 -15.199 1.00 95.56 170 SER A C 1
ATOM 1341 O O . SER A 1 170 ? 12.999 -8.603 -15.585 1.00 95.56 170 SER A O 1
ATOM 1343 N N . ASP A 1 171 ? 11.366 -10.108 -15.900 1.00 95.00 171 ASP A N 1
ATOM 1344 C CA . ASP A 1 171 ? 10.987 -9.622 -17.222 1.00 95.00 171 ASP A CA 1
ATOM 1345 C C . ASP A 1 171 ? 10.290 -8.262 -17.124 1.00 95.00 171 ASP A C 1
ATOM 1347 O O . ASP A 1 171 ? 9.629 -7.931 -16.130 1.00 95.00 171 ASP A O 1
ATOM 1351 N N . ARG A 1 172 ? 10.467 -7.441 -18.159 1.00 96.75 172 ARG A N 1
ATOM 1352 C CA . ARG A 1 172 ? 9.929 -6.083 -18.224 1.00 96.75 172 ARG A CA 1
ATOM 1353 C C . ARG A 1 172 ? 9.273 -5.838 -19.584 1.00 96.75 172 ARG A C 1
ATOM 1355 O O . ARG A 1 172 ? 9.834 -6.263 -20.592 1.00 96.75 172 ARG A O 1
ATOM 1362 N N . PRO A 1 173 ? 8.124 -5.139 -19.639 1.00 96.38 173 PRO A N 1
ATOM 1363 C CA . PRO A 1 173 ? 7.485 -4.755 -20.901 1.00 96.38 173 PRO A CA 1
ATOM 1364 C C . PRO A 1 173 ? 8.390 -3.910 -21.807 1.00 96.38 173 PRO A C 1
ATOM 1366 O O . PRO A 1 173 ? 8.346 -4.045 -23.029 1.00 96.38 173 PRO A O 1
ATOM 1369 N N . PHE A 1 174 ? 9.225 -3.060 -21.203 1.00 96.69 174 PHE A N 1
ATOM 1370 C CA . PHE A 1 174 ? 10.200 -2.217 -21.889 1.00 96.69 174 PHE A CA 1
ATOM 1371 C C . PHE A 1 174 ? 11.597 -2.516 -21.325 1.00 96.69 174 PHE A C 1
ATOM 1373 O O . PHE A 1 174 ? 12.067 -1.787 -20.453 1.00 96.69 174 PHE A O 1
ATOM 1380 N N . PRO A 1 175 ? 12.246 -3.619 -21.740 1.00 95.50 175 PRO A N 1
ATOM 1381 C CA . PRO A 1 175 ? 13.570 -3.964 -21.235 1.00 95.50 175 PRO A CA 1
ATOM 1382 C C . PRO A 1 175 ? 14.589 -2.881 -21.611 1.00 95.50 175 PRO A C 1
ATOM 1384 O O . PRO A 1 175 ? 14.550 -2.338 -22.717 1.00 95.50 175 PRO A O 1
ATOM 1387 N N . ASP A 1 176 ? 15.490 -2.586 -20.680 1.00 95.62 176 ASP A N 1
ATOM 1388 C CA . ASP A 1 176 ? 16.549 -1.589 -20.820 1.00 95.62 176 ASP A CA 1
ATOM 1389 C C . ASP A 1 176 ? 17.853 -2.174 -20.265 1.00 95.62 176 ASP A C 1
ATOM 1391 O O . ASP A 1 176 ? 18.011 -2.307 -19.049 1.00 95.62 176 ASP A O 1
ATOM 1395 N N . ASP A 1 177 ? 18.762 -2.558 -21.164 1.00 93.62 177 ASP A N 1
ATOM 1396 C CA . ASP A 1 177 ? 20.047 -3.179 -20.815 1.00 93.62 177 ASP A CA 1
ATOM 1397 C C . ASP A 1 177 ? 21.003 -2.198 -20.109 1.00 93.62 177 ASP A C 1
ATOM 1399 O O . ASP A 1 177 ? 21.938 -2.639 -19.441 1.00 93.62 177 ASP A O 1
ATOM 1403 N N . ASP A 1 178 ? 20.768 -0.884 -20.223 1.00 96.50 178 ASP A N 1
ATOM 1404 C CA . ASP A 1 178 ? 21.557 0.153 -19.546 1.00 96.50 178 ASP A CA 1
ATOM 1405 C C . ASP A 1 178 ? 21.032 0.442 -18.122 1.00 96.50 178 ASP A C 1
ATOM 1407 O O . ASP A 1 178 ? 21.627 1.225 -17.373 1.00 96.50 178 ASP A O 1
ATOM 1411 N N . CYS A 1 179 ? 19.914 -0.176 -17.723 1.00 96.88 179 CYS A N 1
ATOM 1412 C CA . CYS A 1 179 ? 19.298 0.025 -16.418 1.00 96.88 179 CYS A CA 1
ATOM 1413 C C . CYS A 1 179 ? 19.805 -0.983 -15.374 1.00 96.88 179 CYS A C 1
ATOM 1415 O O . CYS A 1 179 ? 19.177 -2.009 -15.088 1.00 96.88 179 CYS A O 1
ATOM 1417 N N . ASP A 1 180 ? 20.937 -0.655 -14.753 1.00 96.69 180 ASP A N 1
ATOM 1418 C CA . ASP A 1 180 ? 21.516 -1.452 -13.669 1.00 96.69 180 ASP A CA 1
ATOM 1419 C C . ASP A 1 180 ? 20.523 -1.663 -12.505 1.00 96.69 180 ASP A C 1
ATOM 1421 O O . ASP A 1 180 ? 19.831 -0.745 -12.047 1.00 96.69 180 ASP A O 1
ATOM 1425 N N . GLY A 1 181 ? 20.464 -2.896 -11.993 1.00 96.56 181 GLY A N 1
ATOM 1426 C CA . GLY A 1 181 ? 19.621 -3.242 -10.844 1.00 96.56 181 GLY A CA 1
ATOM 1427 C C . GLY A 1 181 ? 18.114 -3.158 -11.119 1.00 96.56 181 GLY A C 1
ATOM 1428 O O . GLY A 1 181 ? 17.337 -2.970 -10.186 1.00 96.56 181 GLY A O 1
ATOM 1429 N N . VAL A 1 182 ? 17.670 -3.304 -12.377 1.00 97.38 182 VAL A N 1
ATOM 1430 C CA . VAL A 1 182 ? 16.241 -3.317 -12.775 1.00 97.38 182 VAL A CA 1
ATOM 1431 C C . VAL A 1 182 ? 15.359 -4.255 -11.951 1.00 97.38 182 VAL A C 1
ATOM 1433 O O . VAL A 1 182 ? 14.162 -4.014 -11.769 1.00 97.38 182 VAL A O 1
ATOM 1436 N N . ASP A 1 183 ? 15.959 -5.319 -11.434 1.00 97.88 183 ASP A N 1
ATOM 1437 C CA . ASP A 1 183 ? 15.290 -6.368 -10.684 1.00 97.88 183 ASP A CA 1
ATOM 1438 C C . ASP A 1 183 ? 15.663 -6.397 -9.194 1.00 97.88 183 ASP A C 1
ATOM 1440 O O . ASP A 1 183 ? 15.241 -7.281 -8.448 1.00 97.88 183 ASP A O 1
ATOM 1444 N N . ASP A 1 184 ? 16.417 -5.401 -8.734 1.00 97.88 184 ASP A N 1
ATOM 1445 C CA . ASP A 1 184 ? 16.667 -5.200 -7.315 1.00 97.88 184 ASP A CA 1
ATOM 1446 C C . ASP A 1 184 ? 15.416 -4.663 -6.619 1.00 97.88 184 ASP A C 1
ATOM 1448 O O . ASP A 1 184 ? 14.585 -3.943 -7.193 1.00 97.88 184 ASP A O 1
ATOM 1452 N N . PHE A 1 185 ? 15.281 -4.975 -5.335 1.00 98.12 185 PHE A N 1
ATOM 1453 C CA . PHE A 1 185 ? 14.301 -4.311 -4.500 1.00 98.12 185 PHE A CA 1
ATOM 1454 C C . PHE A 1 185 ? 14.620 -2.805 -4.491 1.00 98.12 185 PHE A C 1
ATOM 1456 O O . PHE A 1 185 ? 15.752 -2.381 -4.282 1.00 98.12 185 PHE A O 1
ATOM 1463 N N . LYS A 1 186 ? 13.671 -1.912 -4.762 1.00 97.25 186 LYS A N 1
ATOM 1464 C CA . LYS A 1 186 ? 12.214 -2.010 -4.575 1.00 97.25 186 LYS A CA 1
ATOM 1465 C C . LYS A 1 186 ? 11.368 -2.256 -5.838 1.00 97.25 186 LYS A C 1
ATOM 1467 O O . LYS A 1 186 ? 10.144 -2.106 -5.763 1.00 97.25 186 LYS A O 1
ATOM 1472 N N . TYR A 1 187 ? 12.004 -2.562 -6.970 1.00 98.31 187 TYR A N 1
ATOM 1473 C CA . TYR A 1 187 ? 11.357 -2.738 -8.280 1.00 98.31 187 TYR A CA 1
ATOM 1474 C C . TYR A 1 187 ? 11.254 -4.196 -8.715 1.00 98.31 187 TYR A C 1
ATOM 1476 O O . TYR A 1 187 ? 10.400 -4.508 -9.535 1.00 98.31 187 TYR A O 1
ATOM 1484 N N . GLY A 1 188 ? 12.070 -5.077 -8.145 1.00 97.94 188 GLY A N 1
ATOM 1485 C CA . GLY A 1 188 ? 12.007 -6.520 -8.334 1.00 97.94 188 GLY A CA 1
ATOM 1486 C C . GLY A 1 188 ? 12.315 -7.274 -7.044 1.00 97.94 188 GLY A C 1
ATOM 1487 O O . GLY A 1 188 ? 12.164 -6.734 -5.943 1.00 97.94 188 GLY A O 1
ATOM 1488 N N . LEU A 1 189 ? 12.728 -8.531 -7.199 1.00 97.94 189 LEU A N 1
ATOM 1489 C CA . LEU A 1 189 ? 12.917 -9.498 -6.110 1.00 97.94 189 LEU A CA 1
ATOM 1490 C C . LEU A 1 189 ? 14.277 -10.218 -6.165 1.00 97.94 189 LEU A C 1
ATOM 1492 O O . LEU A 1 189 ? 14.409 -11.308 -5.618 1.00 97.94 189 LEU A O 1
ATOM 1496 N N . THR A 1 190 ? 15.285 -9.645 -6.827 1.00 96.31 190 THR A N 1
ATOM 1497 C CA . THR A 1 190 ? 16.610 -10.278 -6.933 1.00 96.31 190 THR A CA 1
ATOM 1498 C C . THR A 1 190 ? 17.512 -9.964 -5.741 1.00 96.31 190 THR A C 1
ATOM 1500 O O . THR A 1 190 ? 18.088 -10.876 -5.148 1.00 96.31 190 THR A O 1
ATOM 1503 N N . SER A 1 191 ? 17.672 -8.691 -5.369 1.00 96.50 191 SER A N 1
ATOM 1504 C CA . SER A 1 191 ? 18.614 -8.300 -4.310 1.00 96.50 191 SER A CA 1
ATOM 1505 C C . SER A 1 191 ? 18.235 -6.983 -3.615 1.00 96.50 191 SER A C 1
ATOM 1507 O O . SER A 1 191 ? 17.140 -6.467 -3.824 1.00 96.50 191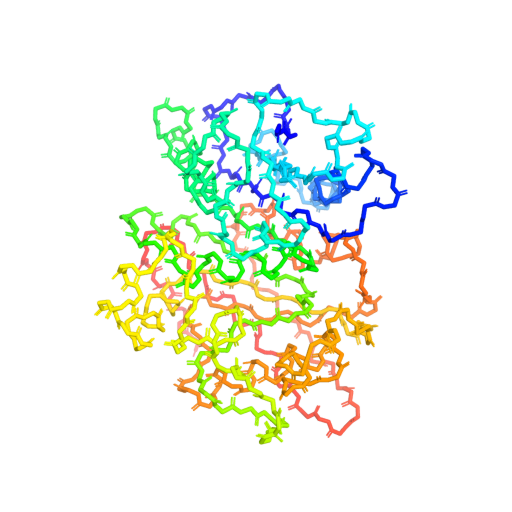 SER A O 1
ATOM 1509 N N . ASN A 1 192 ? 19.116 -6.448 -2.758 1.00 96.38 192 ASN A N 1
ATOM 1510 C CA . ASN A 1 192 ? 18.966 -5.152 -2.072 1.00 96.38 192 ASN A CA 1
ATOM 1511 C C . ASN A 1 192 ? 17.704 -5.003 -1.199 1.00 96.38 192 ASN A C 1
ATOM 1513 O O . ASN A 1 192 ? 17.169 -3.909 -1.009 1.00 96.38 192 ASN A O 1
ATOM 1517 N N . PHE A 1 193 ? 17.240 -6.111 -0.620 1.00 97.69 193 PHE A N 1
ATOM 1518 C CA . PHE A 1 193 ? 16.140 -6.105 0.341 1.00 97.69 193 PHE A CA 1
ATOM 1519 C C . PHE A 1 193 ? 16.484 -5.293 1.602 1.00 97.69 193 PHE A C 1
ATOM 1521 O O . PHE A 1 193 ? 17.622 -5.346 2.078 1.00 97.69 193 PHE A O 1
ATOM 1528 N N . PRO A 1 194 ? 15.506 -4.590 2.204 1.00 96.56 194 PRO A N 1
ATOM 1529 C CA . PRO A 1 194 ? 15.725 -3.890 3.460 1.00 96.56 194 PRO A CA 1
ATOM 1530 C C . PRO A 1 194 ? 16.050 -4.884 4.577 1.00 96.56 194 PRO A C 1
ATOM 1532 O O . PRO A 1 194 ? 15.577 -6.022 4.557 1.00 96.56 194 PRO A O 1
ATOM 1535 N N . THR A 1 195 ? 16.775 -4.430 5.605 1.00 95.06 195 THR A N 1
ATOM 1536 C CA . THR A 1 195 ? 17.146 -5.239 6.783 1.00 95.06 195 THR A CA 1
ATOM 1537 C C . THR A 1 195 ? 15.967 -6.020 7.366 1.00 95.06 195 THR A C 1
ATOM 1539 O O . THR A 1 195 ? 16.138 -7.174 7.746 1.00 95.06 195 THR A O 1
ATOM 1542 N N . TYR A 1 196 ? 14.771 -5.419 7.356 1.00 96.62 196 TYR A N 1
ATOM 1543 C CA . TYR A 1 196 ? 13.507 -6.046 7.750 1.00 96.62 196 TYR A CA 1
ATOM 1544 C C . TYR A 1 196 ? 13.278 -7.430 7.117 1.00 96.62 196 TYR A C 1
ATOM 1546 O O . TYR A 1 196 ? 12.897 -8.376 7.800 1.00 96.62 196 TYR A O 1
ATOM 1554 N N . ALA A 1 197 ? 13.527 -7.562 5.811 1.00 95.94 197 ALA A N 1
ATOM 1555 C CA . ALA A 1 197 ? 13.227 -8.775 5.056 1.00 95.94 197 ALA A CA 1
ATOM 1556 C C . ALA A 1 197 ? 14.465 -9.543 4.598 1.00 95.94 197 ALA A C 1
ATOM 1558 O O . ALA A 1 197 ? 14.313 -10.672 4.150 1.00 95.94 197 ALA A O 1
ATOM 1559 N N . ALA A 1 198 ? 15.667 -8.965 4.685 1.00 94.56 198 ALA A N 1
ATOM 1560 C CA . ALA A 1 198 ? 16.865 -9.494 4.031 1.00 94.56 198 ALA A CA 1
ATOM 1561 C C . ALA A 1 198 ? 17.130 -10.981 4.331 1.00 94.56 198 ALA A C 1
ATOM 1563 O O . ALA A 1 198 ? 17.361 -11.763 3.411 1.00 94.56 198 ALA A O 1
ATOM 1564 N N . ALA A 1 199 ? 17.029 -11.392 5.600 1.00 93.44 199 ALA A N 1
ATOM 1565 C CA . ALA A 1 199 ? 17.219 -12.791 5.987 1.00 93.44 199 ALA A CA 1
ATOM 1566 C C . ALA A 1 199 ? 16.134 -13.714 5.405 1.00 93.44 199 ALA A C 1
ATOM 1568 O O . ALA A 1 199 ? 16.442 -14.790 4.899 1.00 93.44 199 ALA A O 1
ATOM 1569 N N . ASN A 1 200 ? 14.871 -13.284 5.440 1.00 93.44 200 ASN A N 1
ATOM 1570 C CA . ASN A 1 200 ? 13.747 -14.082 4.951 1.00 93.44 200 ASN A CA 1
ATOM 1571 C C . ASN A 1 200 ? 13.732 -14.159 3.424 1.00 93.44 200 ASN A C 1
ATOM 1573 O O . ASN A 1 200 ? 13.528 -15.235 2.880 1.00 93.44 200 ASN A O 1
ATOM 1577 N N . ALA A 1 201 ? 13.992 -13.048 2.737 1.00 94.00 201 ALA A N 1
ATOM 1578 C CA . ALA A 1 201 ? 14.057 -12.987 1.282 1.00 94.00 201 ALA A CA 1
ATOM 1579 C C . ALA A 1 201 ? 15.171 -13.886 0.726 1.00 94.00 201 ALA A C 1
ATOM 1581 O O . ALA A 1 201 ? 14.957 -14.570 -0.265 1.00 94.00 201 ALA A O 1
ATOM 1582 N N . HIS A 1 202 ? 16.320 -13.967 1.407 1.00 92.88 202 HIS A N 1
ATOM 1583 C CA . HIS A 1 202 ? 17.383 -14.907 1.041 1.00 92.88 202 HIS A CA 1
ATOM 1584 C C . HIS A 1 202 ? 16.962 -16.377 1.212 1.00 92.88 202 HIS A C 1
ATOM 1586 O O . HIS A 1 202 ? 17.413 -17.234 0.465 1.00 92.88 202 HIS A O 1
ATOM 1592 N N . VAL A 1 203 ? 16.154 -16.705 2.225 1.00 94.50 203 VAL A N 1
ATOM 1593 C CA . VAL A 1 203 ? 15.714 -18.092 2.471 1.00 94.50 203 VAL A CA 1
ATOM 1594 C C . VAL A 1 203 ? 14.573 -18.500 1.543 1.00 94.50 203 VAL A C 1
ATOM 1596 O O . VAL A 1 203 ? 14.531 -19.636 1.085 1.00 94.50 203 VAL A O 1
ATOM 1599 N N . LEU A 1 204 ? 13.628 -17.593 1.318 1.00 95.19 204 LEU A N 1
ATOM 1600 C CA . LEU A 1 204 ? 12.444 -17.831 0.499 1.00 95.19 204 LEU A CA 1
ATOM 1601 C C . LEU A 1 204 ? 12.748 -17.766 -0.994 1.00 95.19 204 LEU A C 1
ATOM 1603 O O . LEU A 1 204 ? 12.022 -18.372 -1.779 1.00 95.19 204 LEU A O 1
ATOM 1607 N N . GLU A 1 205 ? 13.779 -17.002 -1.360 1.00 95.56 205 GLU A N 1
ATOM 1608 C CA . GLU A 1 205 ? 14.081 -16.623 -2.736 1.00 95.56 205 GLU A CA 1
ATOM 1609 C C . GLU A 1 205 ? 12.838 -15.999 -3.414 1.00 95.56 205 GLU A C 1
ATOM 1611 O O . GLU A 1 205 ? 11.870 -15.599 -2.752 1.00 95.56 205 GLU A O 1
ATOM 1616 N N . ARG A 1 206 ? 12.858 -15.833 -4.737 1.00 97.06 206 ARG A N 1
ATOM 1617 C CA . ARG A 1 206 ? 11.748 -15.203 -5.467 1.00 97.06 206 ARG A CA 1
ATOM 1618 C C . ARG A 1 206 ? 10.460 -16.012 -5.325 1.00 97.06 206 ARG A C 1
ATOM 1620 O O . ARG A 1 206 ? 9.401 -15.453 -5.047 1.00 97.06 206 ARG A O 1
ATOM 1627 N N . GLU A 1 207 ? 10.544 -17.319 -5.515 1.00 96.00 207 GLU A N 1
ATOM 1628 C CA . GLU A 1 207 ? 9.399 -18.218 -5.590 1.00 96.00 207 GLU A CA 1
ATOM 1629 C C . GLU A 1 207 ? 8.641 -18.267 -4.259 1.00 96.00 207 GLU A C 1
ATOM 1631 O O . GLU A 1 207 ? 7.416 -18.157 -4.254 1.00 96.00 207 GLU A O 1
ATOM 1636 N N . GLY A 1 208 ? 9.346 -18.331 -3.124 1.00 95.75 208 GLY A N 1
ATOM 1637 C CA . GLY A 1 208 ? 8.719 -18.293 -1.802 1.00 95.75 208 GLY A CA 1
ATOM 1638 C C . GLY A 1 208 ? 8.138 -16.920 -1.444 1.00 95.75 208 GLY A C 1
ATOM 1639 O O . GLY A 1 208 ? 7.205 -16.823 -0.643 1.00 95.75 208 GLY A O 1
ATOM 1640 N N . ILE A 1 209 ? 8.646 -15.833 -2.034 1.00 96.50 209 ILE A N 1
ATOM 1641 C CA . ILE A 1 209 ? 8.005 -14.515 -1.933 1.00 96.50 209 ILE A CA 1
ATOM 1642 C C . ILE A 1 209 ? 6.699 -14.497 -2.738 1.00 96.50 209 ILE A C 1
ATOM 1644 O O . ILE A 1 209 ? 5.674 -14.089 -2.195 1.00 96.50 209 ILE A O 1
ATOM 1648 N N . ILE A 1 210 ? 6.710 -14.989 -3.981 1.00 95.75 210 ILE A N 1
ATOM 1649 C CA . ILE A 1 210 ? 5.524 -15.053 -4.854 1.00 95.75 210 ILE A CA 1
ATOM 1650 C C . ILE A 1 210 ? 4.438 -15.953 -4.257 1.00 95.75 210 ILE A C 1
ATOM 1652 O O . ILE A 1 210 ? 3.267 -15.580 -4.252 1.00 95.75 210 ILE A O 1
ATOM 1656 N N . GLU A 1 211 ? 4.805 -17.117 -3.718 1.00 93.25 211 GLU A N 1
ATOM 1657 C CA . GLU A 1 211 ? 3.848 -18.036 -3.097 1.00 93.25 211 GLU A CA 1
ATOM 1658 C C . GLU A 1 211 ? 3.074 -17.349 -1.965 1.00 93.25 211 GLU A C 1
ATOM 1660 O O . GLU A 1 211 ? 1.851 -17.454 -1.893 1.00 93.25 211 GLU A O 1
ATOM 1665 N N . ARG A 1 212 ? 3.770 -16.596 -1.106 1.00 92.31 212 ARG A N 1
ATOM 1666 C CA . ARG A 1 212 ? 3.133 -15.841 -0.017 1.00 92.31 212 ARG A CA 1
ATOM 1667 C C . ARG A 1 212 ? 2.325 -14.664 -0.537 1.00 92.31 212 ARG A C 1
ATOM 1669 O O . ARG A 1 212 ? 1.197 -14.476 -0.096 1.00 92.31 212 ARG A O 1
ATOM 1676 N N . TYR A 1 213 ? 2.871 -13.926 -1.502 1.00 93.44 213 TYR A N 1
ATOM 1677 C CA . TYR A 1 213 ? 2.180 -12.821 -2.156 1.00 93.44 213 TYR A CA 1
ATOM 1678 C C . TYR A 1 213 ? 0.798 -13.265 -2.663 1.00 93.44 213 TYR A C 1
ATOM 1680 O O . TYR A 1 213 ? -0.203 -12.602 -2.402 1.00 93.44 213 TYR A O 1
ATOM 1688 N N . ASN A 1 214 ? 0.730 -14.435 -3.304 1.00 92.31 214 ASN A N 1
ATOM 1689 C CA . ASN A 1 214 ? -0.492 -14.984 -3.895 1.00 92.31 214 ASN A CA 1
ATOM 1690 C C . ASN A 1 214 ? -1.532 -15.479 -2.874 1.00 92.31 214 ASN A C 1
ATOM 1692 O O . ASN A 1 214 ? -2.631 -15.864 -3.270 1.00 92.31 214 ASN A O 1
ATOM 1696 N N . ARG A 1 215 ? -1.204 -15.500 -1.576 1.00 90.06 215 ARG A N 1
ATOM 1697 C CA . ARG A 1 215 ? -2.120 -15.903 -0.497 1.00 90.06 215 ARG A CA 1
ATOM 1698 C C . ARG A 1 215 ? -2.852 -14.732 0.149 1.00 90.06 215 ARG A C 1
ATOM 1700 O O . ARG A 1 215 ? -3.737 -14.963 0.967 1.00 90.06 215 ARG A O 1
ATOM 1707 N N . HIS A 1 216 ? -2.466 -13.498 -0.157 1.00 91.50 216 HIS A N 1
ATOM 1708 C CA . HIS A 1 216 ? -3.099 -12.324 0.429 1.00 91.50 216 HIS A CA 1
ATOM 1709 C C . HIS A 1 216 ? -4.446 -12.015 -0.230 1.00 91.50 216 HIS A C 1
ATOM 1711 O O . HIS A 1 216 ? -4.662 -12.302 -1.404 1.00 91.50 216 HIS A O 1
ATOM 1717 N N . THR A 1 217 ? -5.335 -11.358 0.518 1.00 93.81 217 THR A N 1
ATOM 1718 C CA . THR A 1 217 ? -6.525 -10.727 -0.062 1.00 93.81 217 THR A CA 1
ATOM 1719 C C . THR A 1 217 ? -6.143 -9.348 -0.586 1.00 93.81 217 THR A C 1
ATOM 1721 O O . THR A 1 217 ? -5.804 -8.450 0.193 1.00 93.81 217 THR A O 1
ATOM 1724 N N . ILE A 1 218 ? -6.189 -9.172 -1.907 1.00 94.50 218 ILE A N 1
ATOM 1725 C CA . ILE A 1 218 ? -5.621 -8.002 -2.580 1.00 94.50 218 ILE A CA 1
ATOM 1726 C C . ILE A 1 218 ? -6.709 -7.241 -3.331 1.00 94.50 218 ILE A C 1
ATOM 1728 O O . ILE A 1 218 ? -7.623 -7.789 -3.937 1.00 94.50 218 ILE A O 1
ATOM 1732 N N . SER A 1 219 ? -6.635 -5.923 -3.295 1.00 96.56 219 SER A N 1
ATOM 1733 C CA . SER A 1 219 ? -7.438 -5.053 -4.136 1.00 96.56 219 SER A CA 1
ATOM 1734 C C . SER A 1 219 ? -6.511 -4.044 -4.785 1.00 96.56 219 SER A C 1
ATOM 1736 O O . SER A 1 219 ? -5.948 -3.185 -4.110 1.00 96.56 219 SER A O 1
ATOM 1738 N N . TYR A 1 220 ? -6.358 -4.153 -6.092 1.00 97.81 220 TYR A N 1
ATOM 1739 C CA . TYR A 1 220 ? -5.696 -3.152 -6.904 1.00 97.81 220 TYR A CA 1
ATOM 1740 C C . TYR A 1 220 ? -6.727 -2.196 -7.483 1.00 97.81 220 TYR A C 1
ATOM 1742 O O . TYR A 1 220 ? -7.786 -2.637 -7.921 1.00 97.81 220 TYR A O 1
ATOM 1750 N N . ALA A 1 221 ? -6.420 -0.901 -7.513 1.00 97.81 221 ALA A N 1
ATOM 1751 C CA . ALA A 1 221 ? -7.241 0.056 -8.241 1.00 97.81 221 ALA A CA 1
ATOM 1752 C C . ALA A 1 221 ? -6.402 1.106 -8.974 1.00 97.81 221 ALA A C 1
ATOM 1754 O O . ALA A 1 221 ? -5.479 1.689 -8.401 1.00 97.81 221 ALA A O 1
ATOM 1755 N N . TRP A 1 222 ? -6.777 1.398 -10.216 1.00 98.25 222 TRP A N 1
ATOM 1756 C CA . TRP A 1 222 ? -6.161 2.450 -11.021 1.00 98.25 222 TRP A CA 1
ATOM 1757 C C . TRP A 1 222 ? -7.207 3.406 -11.577 1.00 98.25 222 TRP A C 1
ATOM 1759 O O . TRP A 1 222 ? -8.207 2.977 -12.149 1.00 98.25 222 TRP A O 1
ATOM 1769 N N . GLY A 1 223 ? -6.961 4.704 -11.431 1.00 97.94 223 GLY A N 1
ATOM 1770 C CA . GLY A 1 223 ? -7.725 5.745 -12.104 1.00 97.94 223 GLY A CA 1
ATOM 1771 C C . GLY A 1 223 ? -7.456 5.727 -13.609 1.00 97.94 223 GLY A C 1
ATOM 1772 O O . GLY A 1 223 ? -6.303 5.774 -14.036 1.00 97.94 223 GLY A O 1
ATOM 1773 N N . LEU A 1 224 ? -8.509 5.670 -14.427 1.00 97.94 224 LEU A N 1
ATOM 1774 C CA . LEU A 1 224 ? -8.388 5.606 -15.890 1.00 97.94 224 LEU A CA 1
ATOM 1775 C C . LEU A 1 224 ? -7.840 6.890 -16.527 1.00 97.94 224 LEU A C 1
ATOM 1777 O O . LEU A 1 224 ? -7.395 6.846 -17.667 1.00 97.94 224 LEU A O 1
ATOM 1781 N N . GLU A 1 225 ? -7.831 8.000 -15.789 1.00 97.94 225 GLU A N 1
ATOM 1782 C CA . GLU A 1 225 ? -7.247 9.272 -16.229 1.00 97.94 225 GLU A CA 1
ATOM 1783 C C . GLU A 1 225 ? -5.867 9.520 -15.587 1.00 97.94 225 GLU A C 1
ATOM 1785 O O . GLU A 1 225 ? -5.307 10.615 -15.695 1.00 97.94 225 GLU A O 1
ATOM 1790 N N . ASP A 1 226 ? -5.308 8.536 -14.866 1.00 96.69 226 ASP A N 1
ATOM 1791 C CA . ASP A 1 226 ? -4.021 8.674 -14.184 1.00 96.69 226 ASP A CA 1
ATOM 1792 C C . ASP A 1 226 ? -2.842 8.428 -15.136 1.00 96.69 226 ASP A C 1
ATOM 1794 O O . ASP A 1 226 ? -2.110 7.439 -15.068 1.00 96.69 226 ASP A O 1
ATOM 1798 N N . HIS A 1 227 ? -2.655 9.376 -16.048 1.00 95.94 227 HIS A N 1
ATOM 1799 C CA . HIS A 1 227 ? -1.542 9.400 -16.998 1.00 95.94 227 HIS A CA 1
ATOM 1800 C C . HIS A 1 227 ? -0.295 10.100 -16.434 1.00 95.94 227 HIS A C 1
ATOM 1802 O O . HIS A 1 227 ? 0.583 10.522 -17.186 1.00 95.94 227 HIS A O 1
ATOM 1808 N N . GLY A 1 228 ? -0.239 10.284 -15.111 1.00 91.00 228 GLY A N 1
ATOM 1809 C CA . GLY A 1 228 ? 0.901 10.880 -14.431 1.00 91.00 228 GLY A CA 1
ATOM 1810 C C . GLY A 1 228 ? 2.116 9.958 -14.420 1.00 91.00 228 GLY A C 1
ATOM 1811 O O . GLY A 1 228 ? 2.000 8.741 -14.521 1.00 91.00 228 GLY A O 1
ATOM 1812 N N . ASP A 1 229 ? 3.285 10.562 -14.251 1.00 87.62 229 ASP A N 1
ATOM 1813 C CA . ASP A 1 229 ? 4.575 9.887 -14.193 1.00 87.62 229 ASP A CA 1
ATOM 1814 C C . ASP A 1 229 ? 5.374 10.442 -13.010 1.00 87.62 229 ASP A C 1
ATOM 1816 O O . ASP A 1 229 ? 5.890 11.561 -13.063 1.00 87.62 229 ASP A O 1
ATOM 1820 N N . SER A 1 230 ? 5.408 9.698 -11.903 1.00 85.12 230 SER A N 1
ATOM 1821 C CA . SER A 1 230 ? 5.981 10.186 -10.641 1.00 85.12 230 SER A CA 1
ATOM 1822 C C . SER A 1 230 ? 7.322 9.559 -10.246 1.00 85.12 230 SER A C 1
ATOM 1824 O O . SER A 1 230 ? 7.946 10.037 -9.286 1.00 85.12 230 SER A O 1
ATOM 1826 N N . ASP A 1 231 ? 7.787 8.541 -10.976 1.00 90.69 231 ASP A N 1
ATOM 1827 C CA . ASP A 1 231 ? 9.035 7.823 -10.705 1.00 90.69 231 ASP A CA 1
ATOM 1828 C C . ASP A 1 231 ? 9.972 7.882 -11.927 1.00 90.69 231 ASP A C 1
ATOM 1830 O O . ASP A 1 231 ? 9.785 7.159 -12.908 1.00 90.69 231 ASP A O 1
ATOM 1834 N N . PRO A 1 232 ? 10.978 8.778 -11.901 1.00 91.62 232 PRO A N 1
ATOM 1835 C CA . PRO A 1 232 ? 11.861 9.005 -13.040 1.00 91.62 232 PRO A CA 1
ATOM 1836 C C . PRO A 1 232 ? 12.973 7.953 -13.162 1.00 91.62 232 PRO A C 1
ATOM 1838 O O . PRO A 1 232 ? 13.795 8.058 -14.068 1.00 91.62 232 PRO A O 1
ATOM 1841 N N . GLN A 1 233 ? 13.062 6.995 -12.232 1.00 95.00 233 GLN A N 1
ATOM 1842 C CA . GLN A 1 233 ? 14.120 5.985 -12.233 1.00 95.00 233 GLN A CA 1
ATOM 1843 C C . GLN A 1 233 ? 13.944 5.018 -13.406 1.00 95.00 233 GLN A C 1
ATOM 1845 O O . GLN A 1 233 ? 12.821 4.609 -13.704 1.00 95.00 233 GLN A O 1
ATOM 1850 N N . CYS A 1 234 ? 15.046 4.610 -14.048 1.00 96.88 234 CYS A N 1
ATOM 1851 C CA . CYS A 1 234 ? 14.984 3.717 -15.210 1.00 96.88 234 CYS A CA 1
ATOM 1852 C C . CYS A 1 234 ? 14.247 2.411 -14.881 1.00 96.88 234 CYS A C 1
ATOM 1854 O O . CYS A 1 234 ? 13.456 1.932 -15.687 1.00 96.88 234 CYS A O 1
ATOM 1856 N N . GLN A 1 235 ? 14.400 1.898 -13.655 1.00 97.44 235 GLN A N 1
ATOM 1857 C CA . GLN A 1 235 ? 13.763 0.660 -13.219 1.00 97.44 235 GLN A CA 1
ATOM 1858 C C . GLN A 1 235 ? 12.235 0.774 -13.268 1.00 97.44 235 GLN A C 1
ATOM 1860 O O . GLN A 1 235 ? 11.577 -0.146 -13.744 1.00 97.44 235 GLN A O 1
ATOM 1865 N N . ALA A 1 236 ? 11.672 1.920 -12.868 1.00 96.88 236 ALA A N 1
ATOM 1866 C CA . ALA A 1 236 ? 10.248 2.203 -13.029 1.00 96.88 236 ALA A CA 1
ATOM 1867 C C . ALA A 1 236 ? 9.871 2.393 -14.508 1.00 96.88 236 ALA A C 1
ATOM 1869 O O . ALA A 1 236 ? 8.817 1.949 -14.942 1.00 96.88 236 ALA A O 1
ATOM 1870 N N . LYS A 1 237 ? 10.740 2.988 -15.331 1.00 97.00 237 LYS A N 1
ATOM 1871 C CA . LYS A 1 237 ? 10.480 3.163 -16.773 1.00 97.00 237 LYS A CA 1
ATOM 1872 C C . LYS A 1 237 ? 10.419 1.867 -17.561 1.00 97.00 237 LYS A C 1
ATOM 1874 O O . LYS A 1 237 ? 9.642 1.777 -18.508 1.00 97.00 237 LYS A O 1
ATOM 1879 N N . THR A 1 238 ? 11.134 0.835 -17.124 1.00 97.56 238 THR A N 1
ATOM 1880 C CA . THR A 1 238 ? 11.031 -0.489 -17.759 1.00 97.56 238 THR A CA 1
ATOM 1881 C C . THR A 1 238 ? 9.635 -1.117 -17.631 1.00 97.56 238 THR A C 1
ATOM 1883 O O . THR A 1 238 ? 9.268 -2.024 -18.378 1.00 97.56 238 THR A O 1
ATOM 1886 N N . GLN A 1 239 ? 8.827 -0.607 -16.701 1.00 96.88 239 GLN A N 1
ATOM 1887 C CA . GLN A 1 239 ? 7.500 -1.101 -16.356 1.00 96.88 239 GLN A CA 1
ATOM 1888 C C . GLN A 1 239 ? 6.377 -0.450 -17.182 1.00 96.88 239 GLN A C 1
ATOM 1890 O O . GLN A 1 239 ? 5.252 -0.943 -17.169 1.00 96.88 239 GLN A O 1
ATOM 1895 N N . GLY A 1 240 ? 6.648 0.687 -17.835 1.00 94.81 240 GLY A N 1
ATOM 1896 C CA . GLY A 1 240 ? 5.651 1.576 -18.444 1.00 94.81 240 GLY A CA 1
ATOM 1897 C C . GLY A 1 240 ? 6.013 3.054 -18.268 1.00 94.81 240 GLY A C 1
ATOM 1898 O O . GLY A 1 240 ? 7.021 3.389 -17.642 1.00 94.81 240 GLY A O 1
ATOM 1899 N N . ASN A 1 241 ? 5.191 3.954 -18.811 1.00 92.75 241 ASN A N 1
ATOM 1900 C CA . ASN A 1 241 ? 5.467 5.395 -18.804 1.00 92.75 241 ASN A CA 1
ATOM 1901 C C . ASN A 1 241 ? 4.536 6.214 -17.907 1.00 92.75 241 ASN A C 1
ATOM 1903 O O . ASN A 1 241 ? 4.856 7.368 -17.625 1.00 92.75 241 ASN A O 1
ATOM 1907 N N . THR A 1 242 ? 3.406 5.650 -17.474 1.00 94.56 242 THR A N 1
ATOM 1908 C CA . THR A 1 242 ? 2.407 6.332 -16.637 1.00 94.56 242 THR A CA 1
ATOM 1909 C C . THR A 1 242 ? 1.883 5.421 -15.529 1.00 94.56 242 THR A C 1
ATOM 1911 O O . THR A 1 242 ? 1.999 4.201 -15.635 1.00 94.56 242 THR A O 1
ATOM 1914 N N . HIS A 1 243 ? 1.252 5.988 -14.493 1.00 94.19 243 HIS A N 1
ATOM 1915 C CA . HIS A 1 243 ? 0.616 5.215 -13.417 1.00 94.19 243 HIS A CA 1
ATOM 1916 C C . HIS A 1 243 ? -0.368 4.166 -13.945 1.00 94.19 243 HIS A C 1
ATOM 1918 O O . HIS A 1 243 ? -0.363 3.027 -13.472 1.00 94.19 243 HIS A O 1
ATOM 1924 N N . LEU A 1 244 ? -1.190 4.535 -14.933 1.00 96.50 244 LEU A N 1
ATOM 1925 C CA . LEU A 1 244 ? -2.127 3.611 -15.561 1.00 96.50 244 LEU A CA 1
ATOM 1926 C C . LEU A 1 244 ? -1.410 2.494 -16.334 1.00 96.50 244 LEU A C 1
ATOM 1928 O O . LEU A 1 244 ? -1.763 1.327 -16.167 1.00 96.50 244 LEU A O 1
ATOM 1932 N N . GLU A 1 245 ? -0.391 2.824 -17.136 1.00 96.50 245 GLU A N 1
ATOM 1933 C CA . GLU A 1 245 ? 0.391 1.822 -17.880 1.00 96.50 245 GLU A CA 1
ATOM 1934 C C . GLU A 1 245 ? 1.099 0.845 -16.936 1.00 96.50 245 GLU A C 1
ATOM 1936 O O . GLU A 1 245 ? 1.028 -0.365 -17.145 1.00 96.50 245 GLU A O 1
ATOM 1941 N N . TRP A 1 246 ? 1.720 1.344 -15.862 1.00 96.00 246 TRP A N 1
ATOM 1942 C CA . TRP A 1 246 ? 2.337 0.499 -14.837 1.00 96.00 246 TRP A CA 1
ATOM 1943 C C . TRP A 1 246 ? 1.349 -0.511 -14.261 1.00 96.00 246 TRP A C 1
ATOM 1945 O O . TRP A 1 246 ? 1.702 -1.673 -14.081 1.00 96.00 246 TRP A O 1
ATOM 1955 N N . GLY A 1 247 ? 0.102 -0.099 -14.024 1.00 96.94 247 GLY A N 1
ATOM 1956 C CA . GLY A 1 247 ? -0.956 -1.006 -13.595 1.00 96.94 247 GLY A CA 1
ATOM 1957 C C . GLY A 1 247 ? -1.328 -2.046 -14.640 1.00 96.94 247 GLY A C 1
ATOM 1958 O O . GLY A 1 247 ? -1.382 -3.235 -14.336 1.00 96.94 247 GLY A O 1
ATOM 1959 N N . GLN A 1 248 ? -1.559 -1.614 -15.880 1.00 97.94 248 GLN A N 1
ATOM 1960 C CA . GLN A 1 248 ? -1.964 -2.499 -16.976 1.00 97.94 248 GLN A CA 1
ATOM 1961 C C . GLN A 1 248 ? -0.918 -3.582 -17.240 1.00 97.94 248 GLN A C 1
ATOM 1963 O O . GLN A 1 248 ? -1.257 -4.762 -17.327 1.00 97.94 248 GLN A O 1
ATOM 1968 N N . TYR A 1 249 ? 0.358 -3.202 -17.295 1.00 98.44 249 TYR A N 1
ATOM 1969 C CA . TYR A 1 249 ? 1.440 -4.156 -17.501 1.00 98.44 249 TYR A CA 1
ATOM 1970 C C . TYR A 1 249 ? 1.695 -5.045 -16.286 1.00 98.44 249 TYR A C 1
ATOM 1972 O O . TYR A 1 249 ? 2.035 -6.214 -16.456 1.00 98.44 249 TYR A O 1
ATOM 1980 N N . PHE A 1 250 ? 1.498 -4.538 -15.068 1.00 98.00 250 PHE A N 1
ATOM 1981 C CA . PHE A 1 250 ? 1.590 -5.375 -13.877 1.00 98.00 250 PHE A CA 1
ATOM 1982 C C . PHE A 1 250 ? 0.484 -6.437 -13.841 1.00 98.00 250 PHE A C 1
ATOM 1984 O O . PHE A 1 250 ? 0.761 -7.597 -13.553 1.00 98.00 250 PHE A O 1
ATOM 1991 N N . VAL A 1 251 ? -0.756 -6.073 -14.186 1.00 97.31 251 VAL A N 1
ATOM 1992 C CA . VAL A 1 251 ? -1.871 -7.029 -14.288 1.00 97.31 251 VAL A CA 1
ATOM 1993 C C . VAL A 1 251 ? -1.606 -8.056 -15.390 1.00 97.31 251 VAL A C 1
ATOM 1995 O O . VAL A 1 251 ? -1.749 -9.247 -15.132 1.00 97.31 251 VAL A O 1
ATOM 1998 N N . SER A 1 252 ? -1.124 -7.625 -16.561 1.00 97.62 252 SER A N 1
ATOM 1999 C CA . SER A 1 252 ? -0.706 -8.539 -17.636 1.00 97.62 252 SER A CA 1
ATOM 2000 C C . SER A 1 252 ? 0.372 -9.523 -17.166 1.00 97.62 252 SER A C 1
ATOM 2002 O O . SER A 1 252 ? 0.273 -10.712 -17.441 1.00 97.62 252 SER A O 1
ATOM 2004 N N . MET A 1 253 ? 1.369 -9.058 -16.401 1.00 97.56 253 MET A N 1
ATOM 2005 C CA . MET A 1 253 ? 2.396 -9.933 -15.824 1.00 97.56 253 MET A CA 1
ATOM 2006 C C . MET A 1 253 ? 1.778 -10.981 -14.884 1.00 97.56 253 MET A C 1
ATOM 2008 O O . MET A 1 253 ? 2.167 -12.144 -14.943 1.00 97.56 253 MET A O 1
ATOM 2012 N N . LEU A 1 254 ? 0.813 -10.610 -14.032 1.00 95.81 254 LEU A N 1
ATOM 2013 C CA . LEU A 1 254 ? 0.125 -11.578 -13.166 1.00 95.81 254 LEU A CA 1
ATOM 2014 C C . LEU A 1 254 ? -0.644 -12.626 -13.986 1.00 95.81 254 LEU A C 1
ATOM 2016 O O . LEU A 1 254 ? -0.593 -13.812 -13.667 1.00 95.81 254 LEU A O 1
ATOM 2020 N N . GLU A 1 255 ? -1.327 -12.210 -15.054 1.00 94.94 255 GLU A N 1
ATOM 2021 C CA . GLU A 1 255 ? -2.026 -13.125 -15.965 1.00 94.94 255 GLU A CA 1
ATOM 2022 C C . GLU A 1 255 ? -1.059 -14.126 -16.619 1.00 94.94 255 GLU A C 1
ATOM 2024 O O . GLU A 1 255 ? -1.323 -15.332 -16.607 1.00 94.94 255 GLU A O 1
ATOM 2029 N N . ASP A 1 256 ? 0.100 -13.657 -17.086 1.00 94.94 256 ASP A N 1
ATOM 2030 C CA . ASP A 1 256 ? 1.134 -14.492 -17.711 1.00 94.94 256 ASP A CA 1
ATOM 2031 C C . ASP A 1 256 ? 1.803 -15.468 -16.725 1.00 94.94 256 ASP A C 1
ATOM 2033 O O . ASP A 1 256 ? 2.226 -16.562 -17.108 1.00 94.94 256 ASP A O 1
ATOM 2037 N N . MET A 1 257 ? 1.863 -15.118 -15.436 1.00 92.88 257 MET A N 1
ATOM 2038 C CA . MET A 1 257 ? 2.440 -15.950 -14.369 1.00 92.88 257 MET A CA 1
ATOM 2039 C C . MET A 1 257 ? 1.546 -17.118 -13.915 1.00 92.88 257 MET A C 1
ATOM 2041 O O . MET A 1 257 ? 1.910 -17.844 -12.987 1.00 92.88 257 MET A O 1
ATOM 2045 N N . GLY A 1 258 ? 0.393 -17.324 -14.553 1.00 87.62 258 GLY A N 1
ATOM 2046 C CA . GLY A 1 258 ? -0.568 -18.368 -14.185 1.00 87.62 258 GLY A CA 1
ATOM 2047 C C . GLY A 1 258 ? -1.900 -17.836 -13.658 1.00 87.62 258 GLY A C 1
ATOM 2048 O O . GLY A 1 258 ? -2.701 -18.623 -13.153 1.00 87.62 258 GLY A O 1
ATOM 2049 N N . GLY A 1 259 ? -2.149 -16.533 -13.810 1.00 90.19 259 GLY A N 1
ATOM 2050 C CA . GLY A 1 259 ? -3.408 -15.882 -13.476 1.00 90.19 259 GLY A CA 1
ATOM 2051 C C . GLY A 1 259 ? -3.299 -14.910 -12.306 1.00 90.19 259 GLY A C 1
ATOM 2052 O O . GLY A 1 259 ? -2.414 -14.998 -11.454 1.00 90.19 259 GLY A O 1
ATOM 2053 N N . ILE A 1 260 ? -4.262 -13.991 -12.249 1.00 89.75 260 ILE A N 1
ATOM 2054 C CA . ILE A 1 260 ? -4.455 -13.105 -11.100 1.00 89.75 260 ILE A CA 1
ATOM 2055 C C . ILE A 1 260 ? -4.659 -13.974 -9.839 1.00 89.75 260 ILE A C 1
ATOM 2057 O O . ILE A 1 260 ? -5.465 -14.910 -9.891 1.00 89.75 260 ILE A O 1
ATOM 2061 N N . PRO A 1 261 ? -3.957 -13.698 -8.718 1.00 89.31 261 PRO A N 1
ATOM 2062 C CA . PRO A 1 261 ? -4.065 -14.518 -7.518 1.00 89.31 261 PRO A CA 1
ATOM 2063 C C . PRO A 1 261 ? -5.502 -14.623 -7.010 1.00 89.31 261 PRO A C 1
ATOM 2065 O O . PRO A 1 261 ? -6.304 -13.697 -7.165 1.00 89.31 261 PRO A O 1
ATOM 2068 N N . ASN A 1 262 ? -5.817 -15.733 -6.340 1.00 85.19 262 ASN A N 1
ATOM 2069 C CA . ASN A 1 262 ? -7.114 -15.873 -5.688 1.00 85.19 262 ASN A CA 1
ATOM 2070 C C . ASN A 1 262 ? -7.325 -14.730 -4.676 1.00 85.19 262 ASN A C 1
ATOM 2072 O O . ASN A 1 262 ? -6.359 -14.197 -4.135 1.00 85.19 262 ASN A O 1
ATOM 2076 N N . CYS A 1 263 ? -8.575 -14.337 -4.424 1.00 88.25 263 CYS A N 1
ATOM 2077 C CA . CYS A 1 263 ? -8.897 -13.205 -3.542 1.00 88.25 263 CYS A CA 1
ATOM 2078 C C . CYS A 1 263 ? -8.330 -11.845 -3.995 1.00 88.25 263 CYS A C 1
ATOM 2080 O O . CYS A 1 263 ? -8.247 -10.919 -3.183 1.00 88.25 263 CYS A O 1
ATOM 2082 N N . THR A 1 264 ? -7.946 -11.702 -5.268 1.00 90.25 264 THR A N 1
ATOM 2083 C CA . THR A 1 264 ? -7.510 -10.424 -5.839 1.00 90.25 264 THR A CA 1
ATOM 2084 C C . THR A 1 264 ? -8.613 -9.796 -6.684 1.00 90.25 264 THR A C 1
ATOM 2086 O O . THR A 1 264 ? -9.171 -10.433 -7.572 1.00 90.25 264 THR A O 1
ATOM 2089 N N . VAL A 1 265 ? -8.897 -8.519 -6.434 1.00 91.75 265 VAL A N 1
ATOM 2090 C CA . VAL A 1 265 ? -9.772 -7.685 -7.270 1.00 91.75 265 VAL A CA 1
ATOM 2091 C C . VAL A 1 265 ? -8.932 -6.619 -7.964 1.00 91.75 265 VAL A C 1
ATOM 2093 O O . VAL A 1 265 ? -8.034 -6.043 -7.348 1.00 91.75 265 VAL A O 1
ATOM 2096 N N . VAL A 1 266 ? -9.230 -6.355 -9.236 1.00 95.25 266 VAL A N 1
ATOM 2097 C CA . VAL A 1 266 ? -8.614 -5.287 -10.030 1.00 95.25 266 VAL A CA 1
ATOM 2098 C C . VAL A 1 266 ? -9.703 -4.327 -10.501 1.00 95.25 266 VAL A C 1
ATOM 2100 O O . VAL A 1 266 ? -10.544 -4.689 -11.321 1.00 95.25 266 VAL A O 1
ATOM 2103 N N . ASP A 1 267 ? -9.665 -3.096 -9.996 1.00 96.00 267 ASP A N 1
ATOM 2104 C CA . ASP A 1 267 ? -10.624 -2.043 -10.316 1.00 96.00 267 ASP A CA 1
ATOM 2105 C C . ASP A 1 267 ? -10.004 -0.980 -11.237 1.00 96.00 267 ASP A C 1
ATOM 2107 O O . ASP A 1 267 ? -8.996 -0.349 -10.916 1.00 96.00 267 ASP A O 1
ATOM 2111 N N . TRP A 1 268 ? -10.652 -0.719 -12.372 1.00 97.06 268 TRP A N 1
ATOM 2112 C CA . TRP A 1 268 ? -10.315 0.392 -13.266 1.00 97.06 268 TRP A CA 1
ATOM 2113 C C . TRP A 1 268 ? -11.341 1.509 -13.075 1.00 97.06 268 TRP A C 1
ATOM 2115 O O . TRP A 1 268 ? -12.494 1.386 -13.488 1.00 97.06 268 TRP A O 1
ATOM 2125 N N . VAL A 1 269 ? -10.947 2.585 -12.398 1.00 97.12 269 VAL A N 1
ATOM 2126 C CA . VAL A 1 269 ? -11.865 3.605 -11.887 1.00 97.12 269 VAL A CA 1
ATOM 2127 C C . VAL A 1 269 ? -12.025 4.739 -12.911 1.00 97.12 269 VAL A C 1
ATOM 2129 O O . VAL A 1 269 ? -11.071 5.482 -13.156 1.00 97.12 269 VAL A O 1
ATOM 2132 N N . PRO A 1 270 ? -13.207 4.904 -13.534 1.00 95.88 270 PRO A N 1
ATOM 2133 C CA . PRO A 1 270 ? -13.399 5.878 -14.604 1.00 95.88 270 PRO A CA 1
ATOM 2134 C C . PRO A 1 270 ? -13.395 7.318 -14.091 1.00 95.88 270 PRO A C 1
ATOM 2136 O O . PRO A 1 270 ? -13.909 7.602 -13.012 1.00 95.88 270 PRO A O 1
ATOM 2139 N N . ASN A 1 271 ? -12.902 8.242 -14.922 1.00 95.94 271 ASN A N 1
ATOM 2140 C CA . ASN A 1 271 ? -12.894 9.692 -14.678 1.00 95.94 271 ASN A CA 1
ATOM 2141 C C . ASN A 1 271 ? -12.072 10.153 -13.458 1.00 95.94 271 ASN A C 1
ATOM 2143 O O . ASN A 1 271 ? -12.263 11.274 -12.984 1.00 95.94 271 ASN A O 1
ATOM 2147 N N . ILE A 1 272 ? -11.176 9.313 -12.935 1.00 96.62 272 ILE A N 1
ATOM 2148 C CA . ILE A 1 272 ? -10.298 9.650 -11.809 1.00 96.62 272 ILE A CA 1
ATOM 2149 C C . ILE A 1 272 ? -8.845 9.564 -12.275 1.00 96.62 272 ILE A C 1
ATOM 2151 O O . ILE A 1 272 ? -8.458 8.598 -12.927 1.00 96.62 272 ILE A O 1
ATOM 2155 N N . ALA A 1 273 ? -8.065 10.599 -11.959 1.00 96.31 273 ALA A N 1
ATOM 2156 C CA . ALA A 1 273 ? -6.633 10.685 -12.244 1.00 96.31 273 ALA A CA 1
ATOM 2157 C C . ALA A 1 273 ? -5.810 10.352 -10.982 1.00 96.31 273 ALA A C 1
ATOM 2159 O O . ALA A 1 273 ? -6.223 9.526 -10.168 1.00 96.31 273 ALA A O 1
ATOM 2160 N N . HIS A 1 274 ? -4.670 11.021 -10.774 1.00 94.94 274 HIS A N 1
ATOM 2161 C CA . HIS A 1 274 ? -3.839 10.881 -9.571 1.00 94.94 274 HIS A CA 1
ATOM 2162 C C . HIS A 1 274 ? -4.421 11.600 -8.334 1.00 94.94 274 HIS A C 1
ATOM 2164 O O . HIS A 1 274 ? -3.769 12.455 -7.728 1.00 94.94 274 HIS A O 1
ATOM 2170 N N . ASP A 1 275 ? -5.674 11.304 -7.984 1.00 93.94 275 ASP A N 1
ATOM 2171 C CA . ASP A 1 275 ? -6.424 11.979 -6.921 1.00 93.94 275 ASP A CA 1
ATOM 2172 C C . ASP A 1 275 ? -6.854 11.016 -5.806 1.00 93.94 275 ASP A C 1
ATOM 2174 O O . ASP A 1 275 ? -7.737 10.177 -5.988 1.00 93.94 275 ASP A O 1
ATOM 2178 N N . ALA A 1 276 ? -6.276 11.199 -4.617 1.00 92.62 276 ALA A N 1
ATOM 2179 C CA . ALA A 1 276 ? -6.623 10.419 -3.434 1.00 92.62 276 ALA A CA 1
ATOM 2180 C C . ALA A 1 276 ? -8.098 10.594 -3.039 1.00 92.62 276 ALA A C 1
ATOM 2182 O O . ALA A 1 276 ? -8.763 9.621 -2.702 1.00 92.62 276 ALA A O 1
ATOM 2183 N N . PHE A 1 277 ? -8.653 11.810 -3.094 1.00 94.19 277 PHE A N 1
ATOM 2184 C CA . PHE A 1 277 ? -10.049 12.003 -2.692 1.00 94.19 277 PHE A CA 1
ATOM 2185 C C . PHE A 1 277 ? -11.003 11.274 -3.637 1.00 94.19 277 PHE A C 1
ATOM 2187 O O . PHE A 1 277 ? -11.893 10.572 -3.159 1.00 94.19 277 PHE A O 1
ATOM 2194 N N . GLY A 1 278 ? -10.781 11.376 -4.949 1.00 95.31 278 GLY A N 1
ATOM 2195 C CA . GLY A 1 278 ? -11.512 10.614 -5.955 1.00 95.31 278 GLY A CA 1
ATOM 2196 C C . GLY A 1 278 ? -11.399 9.102 -5.750 1.00 95.31 278 GLY A C 1
ATOM 2197 O O . GLY A 1 278 ? -12.422 8.425 -5.656 1.00 95.31 278 GLY A O 1
ATOM 2198 N N . MET A 1 279 ? -10.182 8.563 -5.621 1.00 96.00 279 MET A N 1
ATOM 2199 C CA . MET A 1 279 ? -9.984 7.116 -5.458 1.00 96.00 279 MET A CA 1
ATOM 2200 C C . MET A 1 279 ? -10.667 6.577 -4.196 1.00 96.00 279 MET A C 1
ATOM 2202 O O . MET A 1 279 ? -11.374 5.572 -4.270 1.00 96.00 279 MET A O 1
ATOM 2206 N N . MET A 1 280 ? -10.527 7.260 -3.056 1.00 94.38 280 MET A N 1
ATOM 2207 C CA . MET A 1 280 ? -11.174 6.870 -1.797 1.00 94.38 280 MET A CA 1
ATOM 2208 C C . MET A 1 280 ? -12.699 6.991 -1.869 1.00 94.38 280 MET A C 1
ATOM 2210 O O . MET A 1 280 ? -13.387 6.124 -1.340 1.00 94.38 280 MET A O 1
ATOM 2214 N N . ALA A 1 281 ? -13.235 8.021 -2.530 1.00 93.75 281 ALA A N 1
ATOM 2215 C CA . ALA A 1 281 ? -14.679 8.221 -2.673 1.00 93.75 281 ALA A CA 1
ATOM 2216 C C . ALA A 1 281 ? -15.338 7.318 -3.734 1.00 93.75 281 ALA A C 1
ATOM 2218 O O . ALA A 1 281 ? -16.563 7.245 -3.792 1.00 93.75 281 ALA A O 1
ATOM 2219 N N . SER A 1 282 ? -14.552 6.653 -4.584 1.00 93.56 282 SER A N 1
ATOM 2220 C CA . SER A 1 282 ? -15.061 5.713 -5.587 1.00 93.56 282 SER A CA 1
ATOM 2221 C C . SER A 1 282 ? -15.690 4.465 -4.951 1.00 93.56 282 SER A C 1
ATOM 2223 O O . SER A 1 282 ? -15.435 4.154 -3.788 1.00 93.56 282 SER A O 1
ATOM 2225 N N . ASN A 1 283 ? -16.442 3.681 -5.733 1.00 90.69 283 ASN A N 1
ATOM 2226 C CA . ASN A 1 283 ? -16.972 2.386 -5.277 1.00 90.69 283 ASN A CA 1
ATOM 2227 C C . ASN A 1 283 ? -15.861 1.453 -4.762 1.00 90.69 283 ASN A C 1
ATOM 2229 O O . ASN A 1 283 ? -16.022 0.825 -3.717 1.00 90.69 283 ASN A O 1
ATOM 2233 N N . ALA A 1 284 ? -14.713 1.426 -5.450 1.00 90.94 284 ALA A N 1
ATOM 2234 C CA . ALA A 1 284 ? -13.558 0.629 -5.043 1.00 90.94 284 ALA A CA 1
ATOM 2235 C C . ALA A 1 284 ? -13.022 1.055 -3.664 1.00 90.94 284 ALA A C 1
ATOM 2237 O O . ALA A 1 284 ? -12.616 0.205 -2.873 1.00 90.94 284 ALA A O 1
ATOM 2238 N N . GLY A 1 285 ? -13.053 2.354 -3.345 1.00 91.19 285 GLY A N 1
ATOM 2239 C CA . GLY A 1 285 ? -12.662 2.872 -2.032 1.00 91.19 285 GLY A CA 1
ATOM 2240 C C . GLY A 1 285 ? -13.717 2.653 -0.950 1.00 91.19 285 GLY A C 1
ATOM 2241 O O . GLY A 1 285 ? -13.388 2.183 0.142 1.00 91.19 285 GLY A O 1
ATOM 2242 N N . ALA A 1 286 ? -14.992 2.894 -1.265 1.00 88.88 286 ALA A N 1
ATOM 2243 C CA . ALA A 1 286 ? -16.117 2.658 -0.361 1.00 88.88 286 ALA A CA 1
ATOM 2244 C C . ALA A 1 286 ? -16.173 1.196 0.118 1.00 88.88 286 ALA A C 1
ATOM 2246 O O . ALA A 1 286 ? -16.429 0.931 1.293 1.00 88.88 286 ALA A O 1
ATOM 2247 N N . ASP A 1 287 ? -15.835 0.239 -0.748 1.00 86.94 287 ASP A N 1
ATOM 2248 C CA . ASP A 1 287 ? -15.779 -1.183 -0.396 1.00 86.94 287 ASP A CA 1
ATOM 2249 C C . ASP A 1 287 ? -14.758 -1.496 0.713 1.00 86.94 287 ASP A C 1
ATOM 2251 O O . ASP A 1 287 ? -14.900 -2.491 1.428 1.00 86.94 287 ASP A O 1
ATOM 2255 N N . LYS A 1 288 ? -13.742 -0.649 0.926 1.00 89.62 288 LYS A N 1
ATOM 2256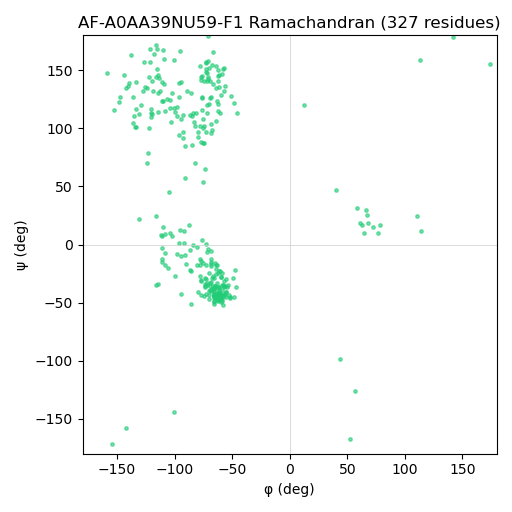 C CA . LYS A 1 288 ? -12.746 -0.856 1.994 1.00 89.62 288 LYS A CA 1
ATOM 2257 C C . LYS A 1 288 ? -13.227 -0.420 3.365 1.00 89.62 288 LYS A C 1
ATOM 2259 O O . LYS A 1 288 ? -12.674 -0.881 4.364 1.00 89.62 288 LYS A O 1
ATOM 2264 N N . VAL A 1 289 ? -14.280 0.390 3.415 1.00 85.75 289 VAL A N 1
ATOM 2265 C CA . VAL A 1 289 ? -14.937 0.871 4.636 1.00 85.75 289 VAL A CA 1
ATOM 2266 C C . VAL A 1 289 ? -16.326 0.252 4.830 1.00 85.75 289 VAL A C 1
ATOM 2268 O O . VAL A 1 289 ? -17.093 0.711 5.665 1.00 85.75 289 VAL A O 1
ATOM 2271 N N . ARG A 1 290 ? -16.646 -0.827 4.108 1.00 79.38 290 ARG A N 1
ATOM 2272 C CA . ARG A 1 290 ? -17.898 -1.588 4.231 1.00 79.38 290 ARG A CA 1
ATOM 2273 C C . ARG A 1 290 ? -17.651 -2.956 4.857 1.00 79.38 290 ARG A C 1
ATOM 2275 O O . ARG A 1 290 ? -16.694 -3.641 4.505 1.00 79.38 290 ARG A O 1
ATOM 2282 N N . ILE A 1 291 ? -18.511 -3.401 5.773 1.00 57.25 291 ILE A N 1
ATOM 2283 C CA . ILE A 1 291 ? -18.591 -4.831 6.112 1.00 57.25 291 ILE A CA 1
ATOM 2284 C C . ILE A 1 291 ? -19.356 -5.472 4.957 1.00 57.25 291 ILE A C 1
ATOM 2286 O O . ILE A 1 291 ? -20.501 -5.108 4.718 1.00 57.25 291 ILE A O 1
ATOM 2290 N N . SER A 1 292 ? -18.727 -6.367 4.196 1.00 48.56 292 SER A N 1
ATOM 2291 C CA . SER A 1 292 ? -19.413 -7.006 3.073 1.00 48.56 292 SER A CA 1
ATOM 2292 C C . SER A 1 292 ? -20.503 -7.942 3.606 1.00 48.56 292 SER A C 1
ATOM 2294 O O . SER A 1 292 ? -20.238 -9.083 3.970 1.00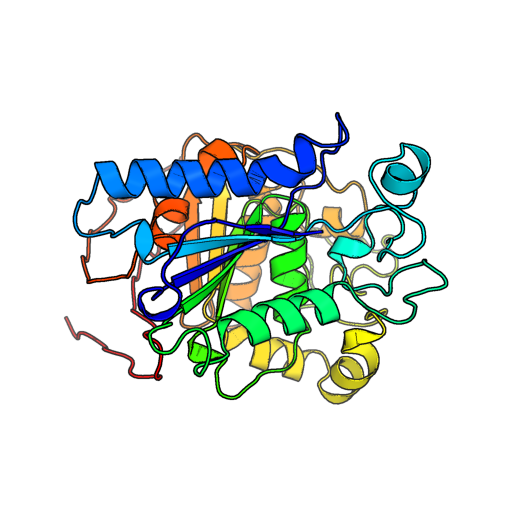 48.56 292 SER A O 1
ATOM 2296 N N . MET A 1 293 ? -21.741 -7.455 3.663 1.00 38.59 293 MET A N 1
ATOM 2297 C CA . MET A 1 293 ? -22.926 -8.296 3.552 1.00 38.59 293 MET A CA 1
ATOM 2298 C C . MET A 1 293 ? -23.368 -8.230 2.088 1.00 38.59 293 MET A C 1
ATOM 2300 O O . MET A 1 293 ? -24.021 -7.281 1.689 1.00 38.59 293 MET A O 1
ATOM 2304 N N . TYR A 1 294 ? -22.913 -9.200 1.289 1.00 34.78 294 TYR A N 1
ATOM 2305 C CA . TYR A 1 294 ? -23.360 -9.545 -0.071 1.00 34.78 294 TYR A CA 1
ATOM 2306 C C . TYR A 1 294 ? -24.274 -8.554 -0.828 1.00 34.78 294 TYR A C 1
ATOM 2308 O O . TYR A 1 294 ? -25.459 -8.436 -0.523 1.00 34.78 294 TYR A O 1
ATOM 2316 N N . SER A 1 295 ? -23.804 -8.079 -1.987 1.00 31.55 295 SER A N 1
ATOM 2317 C CA . SER A 1 295 ? -24.632 -8.045 -3.201 1.00 31.55 295 SER A CA 1
ATOM 2318 C C . SER A 1 295 ? -23.767 -8.246 -4.455 1.00 31.55 295 SER A C 1
ATOM 2320 O O . SER A 1 295 ? -22.730 -7.608 -4.654 1.00 31.55 295 SER A O 1
ATOM 2322 N N . LEU A 1 296 ? -24.175 -9.219 -5.273 1.00 31.45 296 LEU A N 1
ATOM 2323 C CA . LEU A 1 296 ? -23.737 -9.404 -6.653 1.00 31.45 296 LEU A CA 1
ATOM 2324 C C . LEU A 1 296 ? -24.441 -8.335 -7.493 1.00 31.45 296 LEU A C 1
ATOM 2326 O O . LEU A 1 296 ? -25.605 -8.511 -7.848 1.00 31.45 296 LEU A O 1
ATOM 2330 N N . GLU A 1 297 ? -23.753 -7.247 -7.819 1.00 29.66 297 GLU A N 1
ATOM 2331 C CA . GLU A 1 297 ? -24.174 -6.377 -8.915 1.00 29.66 297 GLU A CA 1
ATOM 2332 C C . GLU A 1 297 ? -23.204 -6.544 -10.084 1.00 29.66 297 GLU A C 1
ATOM 2334 O O . GLU A 1 297 ? -22.013 -6.248 -9.994 1.00 29.66 297 GLU A O 1
ATOM 2339 N N . LEU A 1 298 ? -23.734 -7.081 -11.184 1.00 29.12 298 LEU A N 1
ATOM 2340 C CA . LEU A 1 298 ? -23.076 -7.123 -12.485 1.00 29.12 298 LEU A CA 1
ATOM 2341 C C . LEU A 1 298 ? -22.809 -5.684 -12.944 1.00 29.12 298 LEU A C 1
ATOM 2343 O O . LEU A 1 298 ? -23.748 -4.950 -13.252 1.00 29.12 298 LEU A O 1
ATOM 2347 N N . ILE A 1 299 ? -21.539 -5.287 -13.024 1.00 34.59 299 ILE A N 1
ATOM 2348 C CA . ILE A 1 299 ? -21.157 -4.019 -13.652 1.00 34.59 299 ILE A CA 1
ATOM 2349 C C . ILE A 1 299 ? -21.251 -4.203 -15.180 1.00 34.59 299 ILE A C 1
ATOM 2351 O O . ILE A 1 299 ? -20.650 -5.142 -15.711 1.00 34.59 299 ILE A O 1
ATOM 2355 N N . PRO A 1 300 ? -21.994 -3.357 -15.918 1.00 27.84 300 PRO A N 1
ATOM 2356 C CA . PRO A 1 300 ? -22.066 -3.451 -17.372 1.00 27.84 300 PRO A CA 1
ATOM 2357 C C . PRO A 1 300 ? -20.715 -3.109 -18.012 1.00 27.84 300 PRO A C 1
ATOM 2359 O O . PRO A 1 300 ? -20.035 -2.162 -17.620 1.00 27.84 300 PRO A O 1
ATOM 2362 N N . THR A 1 301 ? -20.335 -3.888 -19.022 1.00 31.03 301 THR A N 1
ATOM 2363 C CA . THR A 1 301 ? -19.073 -3.758 -19.756 1.00 31.03 301 THR A CA 1
ATOM 2364 C C . THR A 1 301 ? -19.000 -2.408 -20.477 1.00 31.03 301 THR A C 1
ATOM 2366 O O . THR A 1 301 ? -19.870 -2.100 -21.293 1.00 31.03 301 THR A O 1
ATOM 2369 N N . VAL A 1 302 ? -17.960 -1.609 -20.220 1.00 30.45 302 VAL A N 1
ATOM 2370 C CA . VAL A 1 302 ? -17.686 -0.371 -20.970 1.00 30.45 302 VAL A CA 1
ATOM 2371 C C . VAL A 1 302 ? -16.609 -0.662 -22.012 1.00 30.45 302 VAL A C 1
ATOM 2373 O O . VAL A 1 302 ? -15.467 -0.956 -21.676 1.00 30.45 302 VAL A O 1
ATOM 2376 N N . THR A 1 303 ? -16.965 -0.591 -23.292 1.00 28.78 303 THR A N 1
ATOM 2377 C CA . THR A 1 303 ? -16.009 -0.694 -24.402 1.00 28.78 303 THR A CA 1
ATOM 2378 C C . THR A 1 303 ? -15.328 0.652 -24.640 1.00 28.78 303 THR A C 1
ATOM 2380 O O . THR A 1 303 ? -15.979 1.580 -25.122 1.00 28.78 303 THR A O 1
ATOM 2383 N N . TYR A 1 304 ? -14.023 0.743 -24.376 1.00 29.00 304 TYR A N 1
ATOM 2384 C CA . TYR A 1 304 ? -13.158 1.763 -24.972 1.00 29.00 304 TYR A CA 1
ATOM 2385 C C . TYR A 1 304 ? -12.454 1.178 -26.203 1.00 29.00 304 TYR A C 1
ATOM 2387 O O . TYR A 1 304 ? -12.063 0.014 -26.240 1.00 29.00 304 TYR A O 1
ATOM 2395 N N . SER A 1 305 ? -12.371 1.983 -27.255 1.00 42.59 305 SER A N 1
ATOM 2396 C CA . SER A 1 305 ? -11.885 1.618 -28.586 1.00 42.59 305 SER A CA 1
ATOM 2397 C C . SER A 1 305 ? -10.542 0.865 -28.577 1.00 42.59 305 SER A C 1
ATOM 2399 O O . SER A 1 305 ? -9.525 1.407 -28.158 1.00 42.59 305 SER A O 1
ATOM 2401 N N . ASN A 1 306 ? -10.572 -0.343 -29.153 1.00 33.97 306 ASN A N 1
ATOM 2402 C CA . ASN A 1 306 ? -9.465 -1.215 -29.581 1.00 33.97 306 ASN A CA 1
ATOM 2403 C C . ASN A 1 306 ? -8.603 -1.942 -28.531 1.00 33.97 306 ASN A C 1
ATOM 2405 O O . ASN A 1 306 ? -7.606 -2.549 -28.916 1.00 33.97 306 ASN A O 1
ATOM 2409 N N . ILE A 1 307 ? -9.033 -2.032 -27.270 1.00 31.92 307 ILE A N 1
ATOM 2410 C CA . ILE A 1 307 ? -8.539 -3.058 -26.334 1.00 31.92 307 ILE A CA 1
ATOM 2411 C C . ILE A 1 307 ? -9.752 -3.668 -25.627 1.00 31.92 307 ILE A C 1
ATOM 2413 O O . ILE A 1 307 ? -10.484 -2.977 -24.922 1.00 31.92 307 ILE A O 1
ATOM 2417 N N . VAL A 1 308 ? -9.998 -4.964 -25.834 1.00 30.11 308 VAL A N 1
ATOM 2418 C CA . VAL A 1 308 ? -10.976 -5.710 -25.032 1.00 30.11 308 VAL A CA 1
ATOM 2419 C C . VAL A 1 308 ? -10.285 -6.063 -23.721 1.00 30.11 308 VAL A C 1
ATOM 2421 O O . VAL A 1 308 ? -9.594 -7.072 -23.651 1.00 30.11 308 VAL A O 1
ATOM 2424 N N . ILE A 1 309 ? -10.434 -5.214 -22.704 1.00 31.11 309 ILE A N 1
ATOM 2425 C CA . ILE A 1 309 ? -10.082 -5.578 -21.328 1.00 31.11 309 ILE A CA 1
ATOM 2426 C C . ILE A 1 309 ? -11.321 -6.258 -20.736 1.00 31.11 309 ILE A C 1
ATOM 2428 O O . ILE A 1 309 ? -12.347 -5.590 -20.568 1.00 31.11 309 ILE A O 1
ATOM 2432 N N . PRO A 1 310 ? -11.302 -7.571 -20.461 1.00 28.92 310 PRO A N 1
ATOM 2433 C CA . PRO A 1 310 ? -12.366 -8.183 -19.685 1.00 28.92 310 PRO A CA 1
ATOM 2434 C C . PRO A 1 310 ? -12.374 -7.557 -18.284 1.00 28.92 310 PRO A C 1
ATOM 2436 O O . PRO A 1 310 ? -11.422 -7.681 -17.519 1.00 28.92 310 PRO A O 1
ATOM 2439 N N . ILE A 1 311 ? -13.454 -6.852 -17.947 1.00 29.92 311 ILE A N 1
ATOM 2440 C CA . ILE A 1 311 ? -13.705 -6.377 -16.585 1.00 29.92 311 ILE A CA 1
ATOM 2441 C C . ILE A 1 311 ? -14.144 -7.607 -15.782 1.00 29.92 311 ILE A C 1
ATOM 2443 O O . ILE A 1 311 ? -15.330 -7.933 -15.723 1.00 29.92 311 ILE A O 1
ATOM 2447 N N . TYR A 1 312 ? -13.187 -8.344 -15.222 1.00 29.94 312 TYR A N 1
ATOM 2448 C CA . TYR A 1 312 ? -13.472 -9.435 -14.294 1.00 29.94 312 TYR A CA 1
ATOM 2449 C C . TYR A 1 312 ? -13.824 -8.853 -12.923 1.00 29.94 312 TYR A C 1
ATOM 2451 O O . TYR A 1 312 ? -12.974 -8.665 -12.063 1.00 29.94 312 TYR A O 1
ATOM 2459 N N . GLY A 1 313 ? -15.105 -8.559 -12.714 1.00 29.25 313 GLY A N 1
ATOM 2460 C CA . GLY A 1 313 ? -15.662 -8.286 -11.392 1.00 29.25 313 GLY A CA 1
ATOM 2461 C C . GLY A 1 313 ? -16.195 -9.561 -10.740 1.00 29.25 313 GLY A C 1
ATOM 2462 O O . GLY A 1 313 ? -17.384 -9.631 -10.437 1.00 29.25 313 GLY A O 1
ATOM 2463 N N . SER A 1 314 ? -15.373 -10.599 -10.558 1.00 30.38 314 SER A N 1
ATOM 2464 C CA . SER A 1 314 ? -15.768 -11.737 -9.719 1.00 30.38 314 SER A CA 1
ATOM 2465 C C . SER A 1 314 ? -15.574 -11.360 -8.251 1.00 30.38 314 SER A C 1
ATOM 2467 O O . SER A 1 314 ? -14.473 -11.448 -7.714 1.00 30.38 314 SER A O 1
ATOM 2469 N N . ARG A 1 315 ? -16.653 -10.929 -7.588 1.00 42.53 315 ARG A N 1
ATOM 2470 C CA . ARG A 1 315 ? -16.716 -10.812 -6.121 1.00 42.53 315 ARG A CA 1
ATOM 2471 C C . ARG A 1 315 ? -16.825 -12.213 -5.500 1.00 42.53 3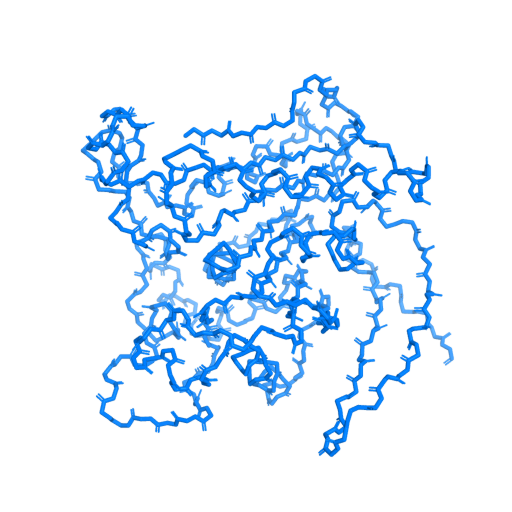15 ARG A C 1
ATOM 2473 O O . ARG A 1 315 ? -17.855 -12.547 -4.921 1.00 42.53 315 ARG A O 1
ATOM 2480 N N . GLU A 1 316 ? -15.802 -13.056 -5.644 1.00 35.06 316 GLU A N 1
ATOM 2481 C CA . GLU A 1 316 ? -15.676 -14.218 -4.758 1.00 35.06 316 GLU A CA 1
ATOM 2482 C C . GLU A 1 316 ? -15.266 -13.692 -3.378 1.00 35.06 316 GLU A C 1
ATOM 2484 O O . GLU A 1 316 ? -14.209 -13.084 -3.208 1.00 35.06 316 GLU A O 1
ATOM 2489 N N . LEU A 1 317 ? -16.163 -13.832 -2.395 1.00 43.94 317 LEU A N 1
ATOM 2490 C CA . LEU A 1 317 ? -15.888 -13.409 -1.029 1.00 43.94 317 LEU A CA 1
ATOM 2491 C C . LEU A 1 317 ? -14.815 -14.316 -0.430 1.00 43.94 317 LEU A C 1
ATOM 2493 O O . LEU A 1 317 ? -15.106 -15.419 0.031 1.00 43.94 317 LEU A O 1
ATOM 2497 N N . CYS A 1 318 ? -13.595 -13.806 -0.338 1.00 49.16 318 CYS A N 1
ATOM 2498 C CA . CYS A 1 318 ? -12.652 -14.300 0.650 1.00 49.16 318 CYS A CA 1
ATOM 2499 C C . CYS A 1 318 ? -13.073 -13.734 2.006 1.00 49.16 318 CYS A C 1
ATOM 2501 O O . CYS A 1 318 ? -12.721 -12.620 2.391 1.00 49.16 318 CYS A O 1
ATOM 2503 N N . LEU A 1 319 ? -13.968 -14.469 2.670 1.00 43.94 319 LEU A N 1
ATOM 2504 C CA . LEU A 1 319 ? -14.311 -14.230 4.064 1.00 43.94 319 LEU A CA 1
ATOM 2505 C C . LEU A 1 319 ? -13.130 -14.657 4.937 1.00 43.94 319 LEU A C 1
ATOM 2507 O O . LEU A 1 319 ? -12.513 -15.693 4.686 1.00 43.94 319 LEU A O 1
ATOM 2511 N N . ALA A 1 320 ? -12.885 -13.891 5.999 1.00 40.19 320 ALA A N 1
ATOM 2512 C CA . ALA A 1 320 ? -12.063 -14.301 7.128 1.00 40.19 320 ALA A CA 1
ATOM 2513 C C . ALA A 1 320 ? -12.444 -15.737 7.558 1.00 40.19 320 ALA A C 1
ATOM 2515 O O . ALA A 1 320 ? -13.568 -15.961 8.013 1.00 40.19 320 ALA A O 1
ATOM 2516 N N . GLY A 1 321 ? -11.540 -16.710 7.378 1.00 42.19 321 GLY A N 1
ATOM 2517 C CA . GLY A 1 321 ? -11.777 -18.123 7.711 1.00 42.19 321 GLY A CA 1
ATOM 2518 C C . GLY A 1 321 ? -11.895 -19.104 6.533 1.00 42.19 321 GLY A C 1
ATOM 2519 O O . GLY A 1 321 ? -12.532 -20.150 6.678 1.00 42.19 321 GLY A O 1
ATOM 2520 N N . GLY A 1 322 ? -11.310 -18.800 5.370 1.00 32.28 322 GLY A N 1
ATOM 2521 C CA . GLY A 1 322 ? -10.951 -19.799 4.347 1.00 32.28 322 GLY A CA 1
ATOM 2522 C C . GLY A 1 322 ? -12.089 -20.582 3.674 1.00 32.28 322 GLY A C 1
ATOM 2523 O O . GLY A 1 322 ? -11.823 -21.548 2.959 1.00 32.28 322 GLY A O 1
ATOM 2524 N N . THR A 1 323 ? -13.358 -20.211 3.867 1.00 29.88 323 THR A N 1
ATOM 2525 C CA . THR A 1 323 ? -14.474 -20.911 3.213 1.00 29.88 323 THR A CA 1
ATOM 2526 C C . THR A 1 323 ? -14.813 -20.227 1.894 1.00 29.88 323 THR A C 1
ATOM 2528 O O . THR A 1 323 ? -15.551 -19.245 1.861 1.00 29.88 323 THR A O 1
ATOM 2531 N N . LEU A 1 324 ? -14.274 -20.773 0.803 1.00 33.66 324 LEU A N 1
ATOM 2532 C CA . LEU A 1 324 ? -14.660 -20.428 -0.563 1.00 33.66 324 LEU A CA 1
ATOM 2533 C C . LEU A 1 324 ? -16.133 -20.835 -0.767 1.00 33.66 324 LEU A C 1
ATOM 2535 O O . LEU A 1 324 ? -16.448 -22.022 -0.862 1.00 33.66 324 LEU A O 1
ATOM 2539 N N . ILE A 1 325 ? -17.061 -19.876 -0.803 1.00 30.56 325 ILE A N 1
ATOM 2540 C CA . ILE A 1 325 ? -18.441 -20.153 -1.223 1.00 30.56 325 ILE A CA 1
ATOM 2541 C C .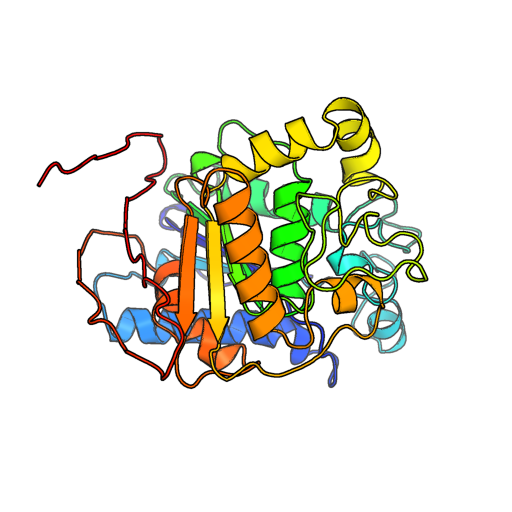 ILE A 1 325 ? -18.463 -20.062 -2.748 1.00 30.56 325 ILE A C 1
ATOM 2543 O O . ILE A 1 325 ? -18.764 -19.023 -3.328 1.00 30.56 325 ILE A O 1
ATOM 2547 N N . GLN A 1 326 ? -18.120 -21.173 -3.396 1.00 26.31 326 GLN A N 1
ATOM 2548 C CA . GLN A 1 326 ? -18.288 -21.338 -4.834 1.00 26.31 326 GLN A CA 1
ATOM 2549 C C . GLN A 1 326 ? -19.791 -21.499 -5.119 1.00 26.31 326 GLN A C 1
ATOM 2551 O O . GLN A 1 326 ? -20.358 -22.582 -4.953 1.00 26.31 326 GLN A O 1
ATOM 2556 N N . LEU A 1 327 ? -20.475 -20.413 -5.488 1.00 23.50 327 LEU A N 1
ATOM 2557 C CA . LEU A 1 327 ? -21.838 -20.506 -6.012 1.00 23.50 327 LEU A CA 1
ATOM 2558 C C . LEU A 1 327 ? -21.754 -20.956 -7.471 1.00 23.50 327 LEU A C 1
ATOM 2560 O O . LEU A 1 327 ? -21.426 -20.181 -8.364 1.00 23.50 327 LEU A O 1
ATOM 2564 N N . ILE A 1 328 ? -22.030 -22.242 -7.683 1.00 22.08 328 ILE A N 1
ATOM 2565 C CA . ILE A 1 328 ? -22.246 -22.835 -9.002 1.00 22.08 328 ILE A CA 1
ATOM 2566 C C . ILE A 1 328 ? -23.483 -22.164 -9.623 1.00 22.08 328 ILE A C 1
ATOM 2568 O O . ILE A 1 328 ? -24.570 -22.247 -9.044 1.00 22.08 328 ILE A O 1
ATOM 2572 N N . PHE A 1 329 ? -23.312 -21.533 -10.787 1.00 26.36 329 PHE A N 1
ATOM 2573 C CA . PHE A 1 329 ? -24.396 -21.216 -11.722 1.00 26.36 329 PHE A CA 1
ATOM 2574 C C . PHE A 1 329 ? -24.363 -22.201 -12.889 1.00 26.36 329 PHE A C 1
ATOM 2576 O O . PHE A 1 329 ? -23.256 -22.449 -13.420 1.00 26.36 329 PHE A O 1
#

Solvent-accessible surface area (backbone atoms only — not comparable to full-atom values): 18053 Å² total; per-residue (Å²): 102,69,50,60,68,75,91,57,55,46,63,57,20,34,35,38,34,44,30,34,38,54,74,71,62,93,46,88,63,64,35,60,42,43,48,42,49,22,45,52,50,15,43,53,51,43,31,72,79,37,80,86,46,58,68,66,24,51,44,46,32,17,61,48,84,40,23,58,71,35,41,78,70,64,76,46,58,80,78,37,67,24,19,60,84,68,41,52,42,58,28,29,55,30,72,26,86,43,59,51,83,43,24,45,48,56,50,49,53,52,54,49,51,61,55,69,32,50,92,61,21,64,48,52,53,40,39,33,40,31,15,34,30,43,9,7,28,22,42,53,48,43,58,50,52,56,82,88,58,95,66,45,64,27,42,32,41,33,33,24,47,31,49,45,64,59,38,90,55,82,78,50,90,41,75,56,94,87,38,81,67,44,31,23,39,74,35,15,63,74,42,75,54,31,79,82,31,37,71,56,48,70,74,41,40,53,66,49,33,50,58,54,43,44,69,40,37,36,33,41,36,34,25,70,55,16,73,50,70,81,46,90,49,59,49,42,44,20,43,35,78,21,30,38,44,36,49,54,47,50,53,51,50,33,44,74,73,78,40,71,44,62,52,50,45,69,45,80,39,78,92,26,40,93,40,59,53,54,51,24,57,32,72,80,30,32,57,74,69,45,81,89,75,84,79,94,73,87,78,80,87,80,86,57,92,94,56,92,72,82,82,67,80,74,83,65,62,75,48,65,74,81,59,76,75,78,79,85,126

Nearest PDB structures (foldseek):
  7wi8-assembly1_B  TM=3.883E-01  e=3.132E-01  Homo sapiens
  7wi6-assembly1_B  TM=3.085E-01  e=2.471E-01  Homo sapiens
  2nsm-assembly1_A  TM=4.428E-01  e=6.828E+00  Homo sapiens
  1xhl-assembly1_A  TM=2.762E-01  e=1.462E+00  Caenorhabditis elegans
  7w3f-assembly1_C  TM=3.325E-01  e=8.654E+00  Homo sapiens

Organism: NCBI:txid153914